Protein AF-A0A1J9R9N2-F1 (afdb_monomer)

InterPro domains:
  IPR049326 Rhodopsin domain, fungi [PF20684] (33-166)
  IPR052337 Satratoxin biosynthesis SC1 cluster protein 4-like [PTHR33048] (22-164)

Foldseek 3Di:
DDDPVPVCPPPLVVLLVVLVVVLVVLVVVLVVVVVVCVVVVPPDDPLNVLSVLLSVLSNVLSVLCNVLSVLVVVVVCVVVVNDDDDPCNLVNLLSSLVSVLSSVVSVLSNVLSVVVSVLVVVCVVPVPDPVSVVVSVVVVVVSVVVSVVVVVVSCPVPPHPVCSNDDPPVPDDPPPPPPPDDDD

Secondary structure (DSSP, 8-state):
---TTGGGTT-HHHHHHHHHHHHHHHHHHHHHHHHHHHHTTPPPPHHHHHHHHHHHHHHHHHHHHHHHHHHHHHHHHHHTT-S---TTHHHHHHHHHHHHHHHHHHHHHHHHHHHHHHHHHHHHHTTT-HHHHHHHHHHHHHHHHHHHHHHHHHHHSSS-HHHHT-TTSTT--S----------

Sequence (184 aa):
MSDSASQNYFTANVLTNTGYALIVVTSATVITRFSIRIWKRKPLQIEDLLVGVAWASFLALTISYIVVTPPMYHLYAVSAGRAEQYPDMMDDALFIIKVFFYSTMLLWVTLWAVKFSLLALYRRLMNGLRTYVVLWWILVVFCAATFIGAVISNLTSCSSMHAWFSPGLTYRPSIRLPVKHTRF

Nearest PDB structures (foldseek):
  8xqo-assembly1_R  TM=3.799E-01  e=1.251E+00  Clostridium perfringens
  8rql-assembly1_R  TM=4.540E-01  e=1.976E+00  Homo sapiens
  4nqi-assembly1_B  TM=2.555E-01  e=5.186E+00  Dictyostelium discoideum
  4nqi-assembly1_A  TM=2.285E-01  e=4.685E+00  Dictyostelium discoideum

Radius of gyration: 24.04 Å; Cα contacts (8 Å, |Δi|>4): 80; chains: 1; bounding box: 60×53×79 Å

Organism: NCBI:txid236234

Mean predicted aligned error: 12.95 Å

Solvent-accessible surface area (backbone atoms only — not comparable to full-atom values): 10808 Å² total; per-residue (Å²): 140,89,64,84,73,70,78,55,81,83,39,67,69,58,58,48,51,51,46,52,50,52,52,51,55,52,50,51,54,50,50,52,52,51,51,55,39,59,74,68,69,56,80,90,46,71,53,57,52,31,49,52,51,24,48,53,32,47,51,52,31,46,52,53,50,58,68,46,45,63,64,50,55,52,53,52,41,34,77,70,70,73,48,80,94,57,89,62,53,64,58,53,50,48,52,48,53,52,49,52,53,52,36,49,52,26,52,52,52,24,55,51,28,51,51,51,28,52,52,47,52,48,53,63,76,56,70,82,53,75,66,58,59,55,52,49,52,52,50,52,50,53,51,52,52,52,52,53,52,49,55,49,46,72,60,53,79,48,96,43,74,65,64,74,73,46,93,68,70,87,81,59,68,93,74,80,73,80,81,79,75,88,78,135

pLDDT: mean 71.69, std 15.2, range [37.81, 93.31]

Structure (mmCIF, N/CA/C/O backbone):
data_AF-A0A1J9R9N2-F1
#
_entry.id   AF-A0A1J9R9N2-F1
#
loop_
_atom_site.group_PDB
_atom_site.id
_atom_site.type_symbol
_atom_site.label_atom_id
_atom_site.label_alt_id
_atom_site.label_comp_id
_atom_site.label_asym_id
_atom_site.label_entity_id
_atom_site.label_seq_id
_atom_site.pdbx_PDB_ins_code
_atom_site.Cartn_x
_atom_site.Cartn_y
_atom_site.Cartn_z
_atom_site.occupancy
_atom_site.B_iso_or_equiv
_atom_site.auth_seq_id
_atom_site.auth_comp_id
_atom_site.auth_asym_id
_atom_site.auth_atom_id
_atom_site.pdbx_PDB_model_num
ATOM 1 N N . MET A 1 1 ? 24.842 -35.105 -10.440 1.00 41.56 1 MET A N 1
ATOM 2 C CA . MET A 1 1 ? 25.154 -33.658 -10.415 1.00 41.56 1 MET A CA 1
ATOM 3 C C . MET A 1 1 ? 23.849 -32.924 -10.650 1.00 41.56 1 MET A C 1
ATOM 5 O O . MET A 1 1 ? 23.298 -33.029 -11.735 1.00 41.56 1 MET A O 1
ATOM 9 N N . SER A 1 2 ? 23.290 -32.322 -9.605 1.00 46.16 2 SER A N 1
ATOM 10 C CA . SER A 1 2 ? 21.884 -31.906 -9.548 1.00 46.16 2 SER A CA 1
ATOM 11 C C . SER A 1 2 ? 21.780 -30.445 -9.123 1.00 46.16 2 SER A C 1
ATOM 13 O O . SER A 1 2 ? 21.598 -30.176 -7.943 1.00 46.16 2 SER A O 1
ATOM 15 N N . ASP A 1 3 ? 21.908 -29.517 -10.076 1.00 42.59 3 ASP A N 1
ATOM 16 C CA . ASP A 1 3 ? 21.767 -28.080 -9.785 1.00 42.59 3 ASP A CA 1
ATOM 17 C C . ASP A 1 3 ? 21.164 -27.234 -10.927 1.00 42.59 3 ASP A C 1
ATOM 19 O O . ASP A 1 3 ? 21.206 -26.010 -10.917 1.00 42.59 3 ASP A O 1
ATOM 23 N N . SER A 1 4 ? 20.495 -27.861 -11.901 1.00 52.03 4 SER A N 1
ATOM 24 C CA . SER A 1 4 ? 19.647 -27.126 -12.862 1.00 52.03 4 SER A CA 1
ATOM 25 C C . SER A 1 4 ? 18.373 -26.548 -12.217 1.00 52.03 4 SER A C 1
ATOM 27 O O . SER A 1 4 ? 17.676 -25.743 -12.831 1.00 52.03 4 SER A O 1
ATOM 29 N N . ALA A 1 5 ? 18.064 -26.949 -10.978 1.00 47.00 5 ALA A N 1
ATOM 30 C CA . ALA A 1 5 ? 16.906 -26.481 -10.219 1.00 47.00 5 ALA A CA 1
ATOM 31 C C . ALA A 1 5 ? 17.098 -25.072 -9.623 1.00 47.00 5 ALA A C 1
ATOM 33 O O . ALA A 1 5 ? 16.126 -24.330 -9.493 1.00 47.00 5 ALA A O 1
ATOM 34 N N . SER A 1 6 ? 18.332 -24.671 -9.292 1.00 50.59 6 SER A N 1
ATOM 35 C CA . SER A 1 6 ? 18.613 -23.420 -8.567 1.00 50.59 6 SER A CA 1
ATOM 36 C C . SER A 1 6 ? 18.570 -22.154 -9.437 1.00 50.59 6 SER A C 1
ATOM 38 O O . SER A 1 6 ? 18.366 -21.060 -8.917 1.00 50.59 6 SER A O 1
ATOM 40 N N . GLN A 1 7 ? 18.664 -22.274 -10.766 1.00 51.12 7 GLN A N 1
ATOM 41 C CA . GLN A 1 7 ? 18.654 -21.121 -11.685 1.00 51.12 7 GLN A CA 1
ATOM 42 C C . GLN A 1 7 ? 17.252 -20.584 -12.045 1.00 51.12 7 GLN A C 1
ATOM 44 O O . GLN A 1 7 ? 17.149 -19.530 -12.663 1.00 51.12 7 GLN A O 1
ATOM 49 N N . ASN A 1 8 ? 16.162 -21.259 -11.651 1.00 52.69 8 ASN A N 1
ATOM 50 C CA . ASN A 1 8 ? 14.782 -20.840 -11.969 1.00 52.69 8 ASN A CA 1
ATOM 51 C C . ASN A 1 8 ? 14.064 -20.063 -10.843 1.00 52.69 8 ASN A C 1
ATOM 53 O O . ASN A 1 8 ? 12.888 -19.725 -10.974 1.00 52.69 8 ASN A O 1
ATOM 57 N N . TYR A 1 9 ? 14.753 -19.749 -9.740 1.00 52.41 9 TYR A N 1
ATOM 58 C CA . TYR A 1 9 ? 14.143 -19.117 -8.557 1.00 52.41 9 TYR A CA 1
ATOM 59 C C . TYR A 1 9 ? 13.606 -17.692 -8.797 1.00 52.41 9 TYR A C 1
ATOM 61 O O . TYR A 1 9 ? 12.742 -17.237 -8.053 1.00 52.41 9 TYR A O 1
ATOM 69 N N . PHE A 1 10 ? 14.065 -17.014 -9.855 1.00 54.72 10 PHE A N 1
ATOM 70 C CA . PHE A 1 10 ? 13.579 -15.695 -10.282 1.00 54.72 10 PHE A CA 1
ATOM 71 C C . PHE A 1 10 ? 12.984 -15.715 -11.700 1.00 54.72 10 PHE A C 1
ATOM 73 O O . PHE A 1 10 ? 13.078 -14.729 -12.427 1.00 54.72 10 PHE A O 1
ATOM 80 N N . THR A 1 11 ? 12.365 -16.822 -12.117 1.00 69.12 11 THR A N 1
ATOM 81 C CA . THR A 1 11 ? 11.612 -16.889 -13.383 1.00 69.12 11 THR A CA 1
ATOM 82 C C . THR A 1 11 ? 10.278 -16.142 -13.253 1.00 69.12 11 THR A C 1
ATOM 84 O O . THR A 1 11 ? 9.574 -16.310 -12.257 1.00 69.12 11 THR A O 1
ATOM 87 N N . ALA A 1 12 ? 9.886 -15.358 -14.268 1.00 67.44 12 ALA A N 1
ATOM 88 C CA . ALA A 1 12 ? 8.695 -14.490 -14.236 1.00 67.44 12 ALA A CA 1
ATOM 89 C C . ALA A 1 12 ? 7.396 -15.210 -13.809 1.00 67.44 12 ALA A C 1
ATOM 91 O O . ALA A 1 12 ? 6.584 -14.636 -13.085 1.00 67.44 12 ALA A O 1
ATOM 92 N N . ASN A 1 13 ? 7.253 -16.493 -14.164 1.00 75.25 13 ASN A N 1
ATOM 93 C CA . ASN A 1 13 ? 6.143 -17.362 -13.757 1.00 75.25 13 ASN A CA 1
ATOM 94 C C . ASN A 1 13 ? 5.971 -17.466 -12.226 1.00 75.25 13 ASN A C 1
ATOM 96 O O . ASN A 1 13 ? 4.851 -17.594 -11.737 1.00 75.25 13 ASN A O 1
ATOM 100 N N . VAL A 1 14 ? 7.060 -17.404 -11.450 1.00 81.12 14 VAL A N 1
ATOM 101 C CA . VAL A 1 14 ? 7.017 -17.433 -9.976 1.00 81.12 14 VAL A CA 1
ATOM 102 C C . VAL A 1 14 ? 6.433 -16.127 -9.434 1.00 81.12 14 VAL A C 1
ATOM 104 O O . VAL A 1 14 ? 5.610 -16.148 -8.515 1.00 81.12 14 VAL A O 1
ATOM 107 N N . LEU A 1 15 ? 6.806 -14.994 -10.034 1.00 77.44 15 LEU A N 1
ATOM 108 C CA . LEU A 1 15 ? 6.316 -13.671 -9.649 1.00 77.44 15 LEU A CA 1
ATOM 109 C C . LEU A 1 15 ? 4.830 -13.501 -10.000 1.00 77.44 15 LEU A C 1
ATOM 111 O O . LEU A 1 15 ? 4.047 -13.084 -9.144 1.00 77.44 15 LEU A O 1
ATOM 115 N N . THR A 1 16 ? 4.410 -13.901 -11.205 1.00 81.00 16 THR A N 1
ATOM 116 C CA . THR A 1 16 ? 2.994 -13.856 -11.603 1.00 81.00 16 THR A CA 1
ATOM 117 C C . THR A 1 16 ? 2.138 -14.807 -10.769 1.00 81.00 16 THR A C 1
ATOM 119 O O . THR A 1 16 ? 1.099 -14.387 -10.262 1.00 81.00 16 THR A O 1
ATOM 122 N N . ASN A 1 17 ? 2.582 -16.050 -10.535 1.00 85.88 17 ASN A N 1
ATOM 123 C CA . ASN A 1 17 ? 1.843 -17.004 -9.697 1.00 85.88 17 ASN A CA 1
ATOM 124 C C . ASN A 1 17 ? 1.698 -16.500 -8.253 1.00 85.88 17 ASN A C 1
ATOM 126 O O . ASN A 1 17 ? 0.615 -16.608 -7.678 1.00 85.88 17 ASN A O 1
ATOM 130 N N . THR A 1 18 ? 2.750 -15.897 -7.688 1.00 87.25 18 THR A N 1
ATOM 131 C CA . THR A 1 18 ? 2.689 -15.242 -6.369 1.00 87.25 18 THR A CA 1
ATOM 132 C C . THR A 1 18 ? 1.683 -14.086 -6.364 1.00 87.25 18 THR A C 1
ATOM 134 O O . THR A 1 18 ? 0.862 -13.995 -5.451 1.00 87.25 18 THR A O 1
ATOM 137 N N . GLY A 1 19 ? 1.681 -13.242 -7.402 1.00 86.19 19 GLY A N 1
ATOM 138 C CA . GLY A 1 19 ? 0.709 -12.157 -7.566 1.00 86.19 19 GLY A CA 1
ATOM 139 C C . GLY A 1 19 ? -0.740 -12.655 -7.598 1.00 86.19 19 GLY A C 1
ATOM 140 O O . GLY A 1 19 ? -1.578 -12.168 -6.837 1.00 86.19 19 GLY A O 1
ATOM 141 N N . TYR A 1 20 ? -1.032 -13.680 -8.405 1.00 87.69 20 TYR A N 1
ATOM 142 C CA . TYR A 1 20 ? -2.363 -14.294 -8.455 1.00 87.69 20 TYR A CA 1
ATOM 143 C C . TYR A 1 20 ? -2.765 -14.934 -7.117 1.00 87.69 20 TYR A C 1
ATOM 145 O O . TYR A 1 20 ? -3.892 -14.731 -6.664 1.00 87.69 20 TYR A O 1
ATOM 153 N N . ALA A 1 21 ? -1.854 -15.641 -6.440 1.00 92.06 21 ALA A N 1
ATOM 154 C CA . ALA A 1 21 ? -2.124 -16.228 -5.127 1.00 92.06 21 ALA A CA 1
ATOM 155 C C . ALA A 1 21 ? -2.477 -15.157 -4.075 1.00 92.06 21 ALA A C 1
ATOM 157 O O . ALA A 1 21 ? -3.443 -15.317 -3.326 1.00 92.06 21 ALA A O 1
ATOM 158 N N . LEU A 1 22 ? -1.754 -14.032 -4.058 1.00 88.94 22 LEU A N 1
ATOM 159 C CA . LEU A 1 22 ? -2.036 -12.904 -3.165 1.00 88.94 22 LEU A CA 1
ATOM 160 C C . LEU A 1 22 ? -3.382 -12.229 -3.479 1.00 88.94 22 LEU A C 1
ATOM 162 O O . LEU A 1 22 ? -4.123 -11.891 -2.552 1.00 88.94 22 LEU A O 1
ATOM 166 N N . ILE A 1 23 ? -3.745 -12.083 -4.758 1.00 91.62 23 ILE A N 1
ATOM 167 C CA . ILE A 1 23 ? -5.069 -11.586 -5.177 1.00 91.62 23 ILE A CA 1
ATOM 168 C C . ILE A 1 23 ? -6.183 -12.522 -4.679 1.00 91.62 23 ILE A C 1
ATOM 170 O O . ILE A 1 23 ? -7.167 -12.054 -4.099 1.00 91.62 23 ILE A O 1
ATOM 174 N N . VAL A 1 24 ? -6.028 -13.841 -4.837 1.00 93.31 24 VAL A N 1
ATOM 175 C CA . VAL A 1 24 ? -7.020 -14.836 -4.387 1.00 93.31 24 VAL A CA 1
ATOM 176 C C . VAL A 1 24 ? -7.166 -14.833 -2.860 1.00 93.31 24 VAL A C 1
ATOM 178 O O . VAL A 1 24 ? -8.285 -14.755 -2.357 1.00 93.31 24 VAL A O 1
ATOM 181 N N . VAL A 1 25 ? -6.067 -14.838 -2.100 1.00 91.81 25 VAL A N 1
ATOM 182 C CA . VAL A 1 25 ? -6.119 -14.835 -0.623 1.00 91.81 25 VAL A CA 1
ATOM 183 C C . VAL A 1 25 ? -6.711 -13.530 -0.071 1.00 91.81 25 VAL A C 1
ATOM 185 O O . VAL A 1 25 ? -7.551 -13.552 0.837 1.00 91.81 25 VAL A O 1
ATOM 188 N N . THR A 1 26 ? -6.323 -12.374 -0.618 1.00 89.12 26 THR A N 1
ATOM 189 C CA . THR A 1 26 ? -6.850 -11.081 -0.145 1.00 89.12 26 THR A CA 1
ATOM 190 C C . THR A 1 26 ? -8.315 -10.875 -0.530 1.00 89.12 26 THR A C 1
ATOM 192 O O . THR A 1 26 ? -9.105 -10.461 0.316 1.00 89.12 26 THR A O 1
ATOM 195 N N . SER A 1 27 ? -8.726 -11.238 -1.750 1.00 90.88 27 SER A N 1
ATOM 196 C CA . SER A 1 27 ? -10.145 -11.201 -2.136 1.00 90.88 27 SER A CA 1
ATOM 197 C C . SER A 1 27 ? -10.994 -12.168 -1.305 1.00 90.88 27 SER A C 1
ATOM 199 O O . SER A 1 27 ? -12.017 -11.748 -0.767 1.00 90.88 27 SER A O 1
ATOM 201 N N . ALA A 1 28 ? -10.552 -13.411 -1.084 1.00 93.19 28 ALA A N 1
ATOM 202 C CA . ALA A 1 28 ? -11.277 -14.381 -0.258 1.00 93.19 28 ALA A CA 1
ATOM 203 C C . ALA A 1 28 ? -11.478 -13.901 1.192 1.00 93.19 28 ALA A C 1
ATOM 205 O O . ALA A 1 28 ? -12.579 -14.017 1.738 1.00 93.19 28 ALA A O 1
ATOM 206 N N . THR A 1 29 ? -10.452 -13.315 1.822 1.00 87.88 29 THR A N 1
ATOM 207 C CA . THR A 1 29 ? -10.566 -12.786 3.197 1.00 87.88 29 THR A CA 1
ATOM 208 C C . THR A 1 29 ? -11.481 -11.561 3.289 1.00 87.88 29 THR A C 1
ATOM 210 O O . THR A 1 29 ? -12.246 -11.442 4.253 1.00 87.88 29 THR A O 1
ATOM 213 N N . VAL A 1 30 ? -11.471 -10.680 2.283 1.00 87.50 30 VAL A N 1
ATOM 214 C CA . VAL A 1 30 ? -12.366 -9.513 2.208 1.00 87.50 30 VAL A CA 1
ATOM 215 C C . VAL A 1 30 ? -13.811 -9.939 1.947 1.00 87.50 30 VAL A C 1
ATOM 217 O O . VAL A 1 30 ? -14.695 -9.540 2.707 1.00 87.50 30 VAL A O 1
ATOM 220 N N . ILE A 1 31 ? -14.053 -10.815 0.965 1.00 89.12 31 ILE A N 1
ATOM 221 C CA . ILE A 1 31 ? -15.378 -11.389 0.679 1.00 89.12 31 ILE A CA 1
ATOM 222 C C . ILE A 1 31 ? -15.933 -12.065 1.935 1.00 89.12 31 ILE A C 1
ATOM 224 O O . ILE A 1 31 ? -17.037 -11.735 2.355 1.00 89.12 31 ILE A O 1
ATOM 228 N N . THR A 1 32 ? -15.145 -12.906 2.615 1.00 88.62 32 THR A N 1
ATOM 229 C CA . THR A 1 32 ? -15.557 -13.565 3.868 1.00 88.62 32 THR A CA 1
ATOM 230 C C . THR A 1 32 ? -16.013 -12.553 4.926 1.00 88.62 32 THR A C 1
ATOM 232 O O . THR A 1 32 ? -17.063 -12.736 5.549 1.00 88.62 32 THR A O 1
ATOM 235 N N . ARG A 1 33 ? -15.275 -11.448 5.116 1.00 81.44 33 ARG A N 1
ATOM 236 C CA . ARG A 1 33 ? -15.663 -10.387 6.062 1.00 81.44 33 ARG A CA 1
ATOM 237 C C . ARG A 1 33 ? -16.954 -9.681 5.643 1.00 81.44 33 ARG A C 1
ATOM 239 O O . ARG A 1 33 ? -17.840 -9.535 6.486 1.00 81.44 33 ARG A O 1
ATOM 246 N N . PHE A 1 34 ? -17.097 -9.294 4.375 1.00 83.25 34 PHE A N 1
ATOM 247 C CA . PHE A 1 34 ? -18.320 -8.658 3.868 1.00 83.25 34 PHE A CA 1
ATOM 248 C C . PHE A 1 34 ? -19.536 -9.594 3.943 1.00 83.25 34 PHE A C 1
ATOM 250 O O . PHE A 1 34 ? -20.591 -9.171 4.416 1.00 83.25 34 PHE A O 1
ATOM 257 N N . SER A 1 35 ? -19.396 -10.875 3.592 1.00 83.56 35 SER A N 1
ATOM 258 C CA . SER A 1 35 ? -20.457 -11.878 3.734 1.00 83.56 35 SER A CA 1
ATOM 259 C C . SER A 1 35 ? -20.923 -11.997 5.187 1.00 83.56 35 SER A C 1
ATOM 261 O O . SER A 1 35 ? -22.113 -11.840 5.453 1.00 83.56 35 SER A O 1
ATOM 263 N N . ILE A 1 36 ? -20.007 -12.171 6.150 1.00 83.88 36 ILE A N 1
ATOM 264 C CA . ILE A 1 36 ? -20.346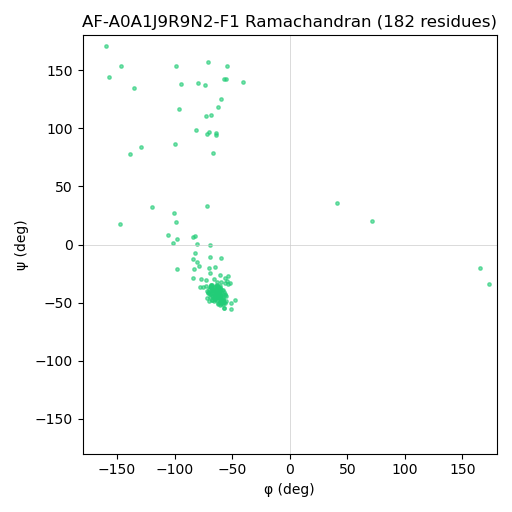 -12.238 7.587 1.00 83.88 36 ILE A CA 1
ATOM 265 C C . ILE A 1 36 ? -21.023 -10.939 8.065 1.00 83.88 36 ILE A C 1
ATOM 267 O O . ILE A 1 36 ? -21.958 -10.986 8.873 1.00 83.88 36 ILE A O 1
ATOM 271 N N . ARG A 1 37 ? -20.580 -9.779 7.559 1.00 73.62 37 ARG A N 1
ATOM 272 C CA . ARG A 1 37 ? -21.145 -8.457 7.872 1.00 73.62 37 ARG A CA 1
ATOM 273 C C . ARG A 1 37 ? -22.605 -8.336 7.429 1.00 73.62 37 ARG A C 1
ATOM 275 O O . ARG A 1 37 ? -23.460 -7.961 8.237 1.00 73.62 37 ARG A O 1
ATOM 282 N N . ILE A 1 38 ? -22.867 -8.686 6.169 1.00 78.81 38 ILE A N 1
ATOM 283 C CA . ILE A 1 38 ? -24.184 -8.643 5.522 1.00 78.81 38 ILE A CA 1
ATOM 284 C C . ILE A 1 38 ? -25.134 -9.644 6.189 1.00 78.81 38 ILE A C 1
ATOM 286 O O . ILE A 1 38 ? -26.249 -9.276 6.558 1.00 78.81 38 ILE A O 1
ATOM 2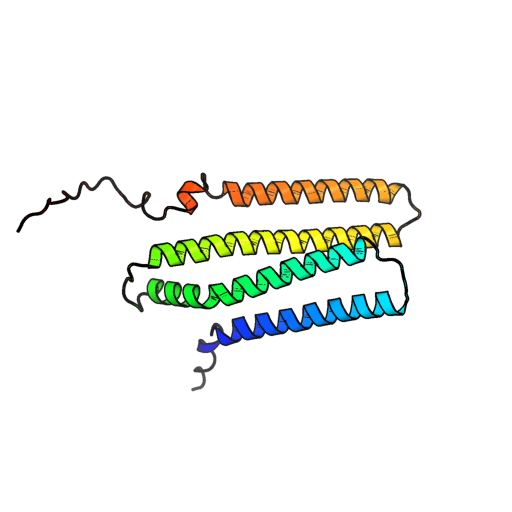90 N N . TRP A 1 39 ? -24.677 -10.877 6.433 1.00 81.88 39 TRP A N 1
ATOM 291 C CA . TRP A 1 39 ? -25.493 -11.936 7.042 1.00 81.88 39 TRP A CA 1
ATOM 292 C C . TRP A 1 39 ? -25.948 -11.579 8.464 1.00 81.88 39 TRP A C 1
ATOM 294 O O . TRP A 1 39 ? -27.089 -11.838 8.835 1.00 81.88 39 TRP A O 1
ATOM 304 N N . LYS 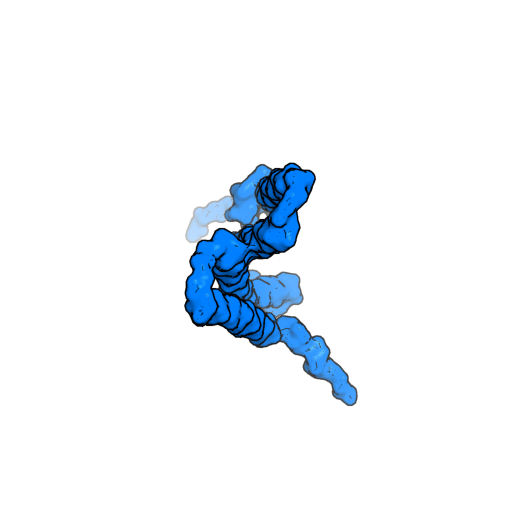A 1 40 ? -25.101 -10.892 9.247 1.00 80.06 40 LYS A N 1
ATOM 305 C CA . LYS A 1 40 ? -25.467 -10.379 10.582 1.00 80.06 40 LYS A CA 1
ATOM 306 C C . LYS A 1 40 ? -26.196 -9.023 10.562 1.00 80.06 40 LYS A C 1
ATOM 308 O O . LYS A 1 40 ? -26.391 -8.455 11.637 1.00 80.06 40 LYS A O 1
ATOM 313 N N . ARG A 1 41 ? -26.556 -8.492 9.379 1.00 70.06 41 ARG A N 1
ATOM 314 C CA . ARG A 1 41 ? -27.235 -7.194 9.137 1.00 70.06 41 ARG A CA 1
ATOM 315 C C . ARG A 1 41 ? -26.731 -6.035 10.017 1.00 70.06 41 ARG A C 1
ATOM 317 O O . ARG A 1 41 ? -27.504 -5.182 10.447 1.00 70.06 41 ARG A O 1
ATOM 324 N N . LYS A 1 42 ? -25.427 -5.994 10.314 1.00 70.12 42 LYS A N 1
ATOM 325 C CA . LYS A 1 42 ? -24.842 -4.910 11.120 1.00 70.12 42 LYS A CA 1
ATOM 326 C C . LYS A 1 42 ? -24.624 -3.678 10.236 1.00 70.12 42 LYS A C 1
ATOM 328 O O . LYS A 1 42 ? -24.138 -3.857 9.120 1.00 70.12 42 LYS A O 1
ATOM 333 N N . PRO A 1 43 ? -24.907 -2.450 10.721 1.00 68.38 43 PRO A N 1
ATOM 334 C CA . PRO A 1 43 ? -24.694 -1.232 9.938 1.00 68.38 43 PRO A CA 1
ATOM 335 C C . PRO A 1 43 ? -23.244 -1.159 9.454 1.00 68.38 43 PRO A C 1
ATOM 337 O O . PRO A 1 43 ? -22.337 -1.563 10.186 1.00 68.38 43 PRO A O 1
ATOM 340 N N . LEU A 1 44 ? -23.031 -0.675 8.230 1.00 62.53 44 LEU A N 1
ATOM 341 C CA . LEU A 1 44 ? -21.694 -0.494 7.663 1.00 62.53 44 LEU A CA 1
ATOM 342 C C . LEU A 1 44 ? -20.903 0.475 8.545 1.00 62.53 44 LEU A C 1
ATOM 344 O O . LEU A 1 44 ? -21.365 1.583 8.820 1.00 62.53 44 LEU A O 1
ATOM 348 N N . GLN A 1 45 ? -19.730 0.058 9.013 1.00 73.31 45 GLN A N 1
ATOM 349 C CA . GLN A 1 45 ? -18.841 0.935 9.761 1.00 73.31 45 GLN A CA 1
ATOM 350 C C . GLN A 1 45 ? -17.745 1.485 8.855 1.00 73.31 45 GLN A C 1
ATOM 352 O O . GLN A 1 45 ? -17.304 0.845 7.904 1.00 73.31 45 GLN A O 1
ATOM 357 N N . ILE A 1 46 ? -17.235 2.655 9.236 1.00 73.62 46 ILE A N 1
ATOM 358 C 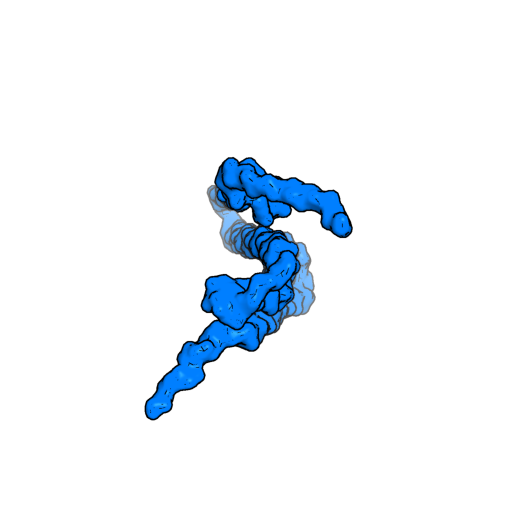CA . ILE A 1 46 ? -16.037 3.268 8.650 1.00 73.62 46 ILE A CA 1
ATOM 359 C C . ILE A 1 46 ? -14.853 2.272 8.688 1.00 73.62 46 ILE A C 1
ATOM 361 O O . ILE A 1 46 ? -14.086 2.189 7.735 1.00 73.62 46 ILE A O 1
ATOM 365 N N . GLU A 1 47 ? -14.785 1.435 9.734 1.00 73.94 47 GLU A N 1
ATOM 366 C CA . GLU A 1 47 ? -13.903 0.257 9.857 1.00 73.94 47 GLU A CA 1
ATOM 367 C C . GLU A 1 47 ? -13.905 -0.649 8.610 1.00 73.94 47 GLU A C 1
ATOM 369 O O . GLU A 1 47 ? -12.834 -1.022 8.132 1.00 73.94 47 GLU A O 1
ATOM 374 N N . ASP A 1 48 ? -15.089 -0.994 8.085 1.00 76.94 48 ASP A N 1
ATOM 375 C CA . ASP A 1 48 ? -15.251 -1.910 6.948 1.00 76.94 48 ASP A CA 1
ATOM 376 C C . ASP A 1 48 ? -14.880 -1.214 5.621 1.00 76.94 48 ASP A C 1
ATOM 378 O O . ASP A 1 48 ? -14.259 -1.820 4.746 1.00 76.94 48 ASP A O 1
ATOM 382 N N . LEU A 1 49 ? -15.205 0.080 5.488 1.00 80.31 49 LEU A N 1
ATOM 383 C CA . LEU A 1 49 ? -14.889 0.883 4.300 1.00 80.31 49 LEU A CA 1
ATOM 384 C C . LEU A 1 49 ? -13.375 1.087 4.139 1.00 80.31 49 LEU A C 1
ATOM 386 O O . LEU A 1 49 ? -12.862 0.930 3.032 1.00 80.31 49 LEU A O 1
ATOM 390 N N . LEU A 1 50 ? -12.639 1.354 5.226 1.00 82.62 50 LEU A N 1
ATOM 391 C CA . LEU A 1 50 ? -11.173 1.445 5.166 1.00 82.62 50 LEU A CA 1
ATOM 392 C C . LEU A 1 50 ? -10.510 0.123 4.751 1.00 82.62 50 LEU A C 1
ATOM 394 O O . LEU A 1 50 ? -9.511 0.153 4.034 1.00 82.62 50 LEU A O 1
ATOM 398 N N . VAL A 1 51 ? -11.063 -1.030 5.148 1.00 83.31 51 VAL A N 1
ATOM 399 C CA . VAL A 1 51 ? -10.580 -2.341 4.673 1.00 83.31 51 VAL A CA 1
ATOM 400 C C . VAL A 1 51 ? -10.853 -2.513 3.176 1.00 83.31 51 VAL A C 1
ATOM 402 O O . VAL A 1 51 ? -9.982 -2.999 2.457 1.00 83.31 51 VAL A O 1
ATOM 405 N N . GLY A 1 52 ? -12.015 -2.066 2.687 1.00 85.25 52 GLY A N 1
ATOM 406 C CA . GLY A 1 52 ? -12.325 -2.045 1.253 1.00 85.25 52 GLY A CA 1
ATOM 407 C C . GLY A 1 52 ? -11.355 -1.178 0.440 1.00 85.25 52 GLY A C 1
ATOM 408 O O . GLY A 1 52 ? -10.862 -1.621 -0.596 1.00 85.25 52 GLY A O 1
ATOM 409 N N . VAL A 1 53 ? -11.013 0.017 0.937 1.00 86.56 53 VAL A N 1
ATOM 410 C CA . VAL A 1 53 ? -10.021 0.907 0.303 1.00 86.56 53 VAL A CA 1
ATOM 411 C C . VAL A 1 53 ? -8.623 0.281 0.306 1.00 86.56 53 VAL A C 1
ATOM 413 O O . VAL A 1 53 ? -7.977 0.269 -0.738 1.00 86.56 53 VAL A O 1
ATOM 416 N N . ALA A 1 54 ? -8.183 -0.299 1.431 1.00 86.88 54 ALA A N 1
ATOM 417 C CA . ALA A 1 54 ? -6.893 -0.994 1.523 1.00 86.88 54 ALA A CA 1
ATOM 418 C C . ALA A 1 54 ? -6.782 -2.164 0.528 1.00 86.88 54 ALA A C 1
ATOM 420 O O . ALA A 1 54 ? -5.731 -2.388 -0.069 1.00 86.88 54 ALA A O 1
ATOM 421 N N . TRP A 1 55 ? -7.873 -2.909 0.335 1.00 88.44 55 TRP A N 1
ATOM 422 C CA . TRP A 1 55 ? -7.931 -4.000 -0.636 1.00 88.44 55 TRP A CA 1
ATOM 423 C C . TRP A 1 55 ? -7.901 -3.495 -2.083 1.00 88.44 55 TRP A C 1
ATOM 425 O O . TRP A 1 55 ? -7.157 -4.037 -2.897 1.00 88.44 55 TRP A O 1
ATOM 435 N N . ALA A 1 56 ? -8.638 -2.427 -2.398 1.00 89.50 56 ALA A N 1
ATOM 436 C CA . ALA A 1 56 ? -8.628 -1.826 -3.730 1.00 89.50 56 ALA A CA 1
ATOM 437 C C . ALA A 1 56 ? -7.236 -1.284 -4.114 1.00 89.50 56 ALA A C 1
ATOM 439 O O . ALA A 1 56 ? -6.774 -1.524 -5.233 1.00 89.50 56 ALA A O 1
ATOM 440 N N . SER A 1 57 ? -6.526 -0.625 -3.187 1.00 86.81 57 SER A N 1
ATOM 441 C CA . SER A 1 57 ? -5.145 -0.176 -3.422 1.00 86.81 57 SER A CA 1
ATOM 442 C C . SER A 1 57 ? -4.155 -1.342 -3.530 1.00 86.81 57 SER A C 1
ATOM 444 O O . SER A 1 57 ? -3.243 -1.283 -4.354 1.00 86.81 57 SER A O 1
ATOM 446 N N . PHE A 1 58 ? -4.353 -2.429 -2.776 1.00 88.06 58 PHE A N 1
ATOM 447 C CA . PHE A 1 58 ? -3.536 -3.642 -2.892 1.00 88.06 58 PHE A CA 1
ATOM 448 C C . PHE A 1 58 ? -3.741 -4.385 -4.227 1.00 88.06 58 PHE A C 1
ATOM 450 O O . PHE A 1 58 ? -2.772 -4.860 -4.829 1.00 88.06 58 PHE A O 1
ATOM 457 N N . LEU A 1 59 ? -4.980 -4.460 -4.729 1.00 89.94 59 LEU A N 1
ATOM 458 C CA . LEU A 1 59 ? -5.264 -5.029 -6.051 1.00 89.94 59 LEU A CA 1
ATOM 459 C C . LEU A 1 59 ? -4.585 -4.225 -7.159 1.00 89.94 59 LEU A C 1
ATOM 461 O O . LEU A 1 59 ? -3.866 -4.803 -7.971 1.00 89.94 59 LEU A O 1
ATOM 465 N N . ALA A 1 60 ? -4.775 -2.903 -7.175 1.00 90.56 60 ALA A N 1
ATOM 466 C CA . ALA A 1 60 ? -4.182 -2.039 -8.192 1.00 90.56 60 ALA A CA 1
ATOM 467 C C . ALA A 1 60 ? -2.640 -2.106 -8.174 1.00 90.56 60 ALA A C 1
ATOM 469 O O . ALA A 1 60 ? -2.031 -2.225 -9.234 1.00 90.56 60 ALA A O 1
ATOM 470 N N . LEU A 1 61 ? -2.021 -2.161 -6.986 1.00 88.62 61 LEU A N 1
ATOM 471 C CA . LEU A 1 61 ? -0.583 -2.406 -6.816 1.00 88.62 61 LEU A CA 1
ATOM 472 C C . LEU A 1 61 ? -0.146 -3.718 -7.484 1.00 88.62 61 LEU A C 1
ATOM 474 O O . LEU A 1 61 ? 0.805 -3.734 -8.264 1.00 88.62 61 LEU A O 1
ATOM 478 N N . THR A 1 62 ? -0.849 -4.814 -7.193 1.00 87.31 62 THR A N 1
ATOM 479 C CA . THR A 1 62 ? -0.484 -6.144 -7.703 1.00 87.31 62 THR A CA 1
ATOM 480 C C . THR A 1 62 ? -0.655 -6.227 -9.224 1.00 87.31 62 THR A C 1
ATOM 482 O O . THR A 1 62 ? 0.204 -6.779 -9.910 1.00 87.31 62 THR A O 1
ATOM 485 N N . ILE A 1 63 ? -1.712 -5.617 -9.771 1.00 87.44 63 ILE A N 1
ATOM 486 C CA . ILE A 1 63 ? -1.957 -5.533 -11.220 1.00 87.44 63 ILE A CA 1
ATOM 487 C C . ILE A 1 63 ? -0.850 -4.722 -11.912 1.00 87.44 63 ILE A C 1
ATOM 489 O O . ILE A 1 63 ? -0.277 -5.193 -12.895 1.00 87.44 63 ILE A O 1
ATOM 493 N N . SER A 1 64 ? -0.489 -3.547 -11.382 1.00 85.81 64 SER A N 1
ATOM 494 C CA . SER A 1 64 ? 0.615 -2.737 -11.917 1.00 85.81 64 SER A CA 1
ATOM 495 C C . SER A 1 64 ? 1.949 -3.489 -11.928 1.00 85.81 64 SER A C 1
ATOM 497 O O . SER A 1 64 ? 2.693 -3.394 -12.904 1.00 85.81 64 SER A O 1
ATOM 499 N N . TYR A 1 65 ? 2.236 -4.277 -10.887 1.00 80.88 65 TYR A N 1
ATOM 500 C CA . TYR A 1 65 ? 3.473 -5.058 -10.803 1.00 80.88 65 TYR A CA 1
ATOM 501 C C . TYR A 1 65 ? 3.525 -6.198 -11.836 1.00 80.88 65 TYR A C 1
ATOM 503 O O . TYR A 1 65 ? 4.560 -6.414 -12.469 1.00 80.88 65 TYR A O 1
ATOM 511 N N . ILE A 1 66 ? 2.398 -6.884 -12.073 1.00 83.56 66 ILE A N 1
ATOM 512 C CA . ILE A 1 66 ? 2.281 -7.915 -13.120 1.00 83.56 66 ILE A CA 1
ATOM 513 C C . ILE A 1 66 ? 2.538 -7.311 -14.513 1.00 83.56 66 ILE A C 1
ATOM 515 O O . ILE A 1 66 ? 3.271 -7.903 -15.302 1.00 83.56 66 ILE A O 1
ATOM 519 N N . VAL A 1 67 ? 2.010 -6.116 -14.802 1.00 82.75 67 VAL A N 1
ATOM 520 C CA . VAL A 1 67 ? 2.197 -5.440 -16.104 1.00 82.75 67 VAL A CA 1
ATOM 521 C C . VAL A 1 67 ? 3.644 -4.975 -16.330 1.00 82.75 67 VAL A C 1
ATOM 523 O O . VAL A 1 67 ? 4.142 -5.070 -17.449 1.00 82.75 67 VAL A O 1
ATOM 526 N N . VAL A 1 68 ? 4.346 -4.511 -15.291 1.00 79.12 68 VAL A N 1
ATOM 527 C CA . VAL A 1 68 ? 5.748 -4.048 -15.401 1.00 79.12 68 VAL A CA 1
ATOM 528 C C . VAL A 1 68 ? 6.791 -5.164 -15.325 1.00 79.12 68 VAL A C 1
ATOM 530 O O . VAL A 1 68 ? 7.945 -4.954 -15.698 1.00 79.12 68 VAL A O 1
ATOM 533 N N . THR A 1 69 ? 6.388 -6.369 -14.925 1.00 74.50 69 THR A N 1
ATOM 534 C CA . THR A 1 69 ? 7.256 -7.552 -14.899 1.00 74.50 69 THR A CA 1
ATOM 535 C C . THR A 1 69 ? 7.997 -7.791 -16.236 1.00 74.50 69 THR A C 1
ATOM 537 O O . THR A 1 69 ? 9.229 -7.826 -16.208 1.00 74.50 69 THR A O 1
ATOM 540 N N . PRO A 1 70 ? 7.331 -7.916 -17.408 1.00 72.94 70 PRO A N 1
ATOM 541 C CA . PRO A 1 70 ? 8.016 -8.169 -18.682 1.00 72.94 70 PRO A CA 1
ATOM 542 C C . PRO A 1 70 ? 9.093 -7.138 -19.096 1.00 72.94 70 PRO A C 1
ATOM 544 O O . PRO A 1 70 ? 10.232 -7.568 -19.305 1.00 72.94 70 P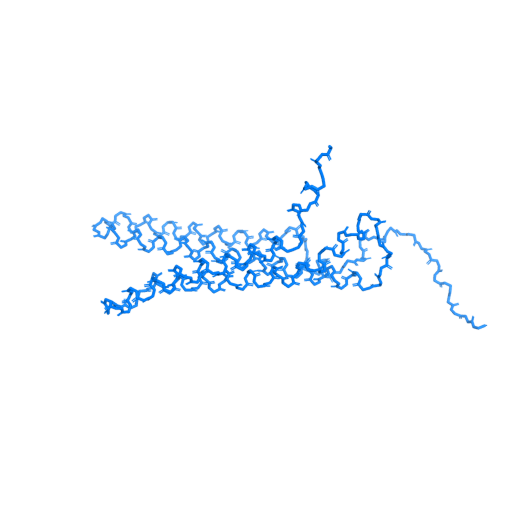RO A O 1
ATOM 547 N N . PRO A 1 71 ? 8.830 -5.813 -19.189 1.00 67.12 71 PRO A N 1
ATOM 548 C CA . PRO A 1 71 ? 9.853 -4.857 -19.629 1.00 67.12 71 PRO A CA 1
ATOM 549 C C . PRO A 1 71 ? 11.022 -4.747 -18.637 1.00 67.12 71 PRO A C 1
ATOM 551 O O . PRO A 1 71 ? 12.163 -4.559 -19.062 1.00 67.12 71 PRO A O 1
ATOM 554 N N . MET A 1 72 ? 10.788 -4.965 -17.333 1.00 68.25 72 MET A N 1
ATOM 555 C CA . MET A 1 72 ? 11.876 -5.075 -16.352 1.00 68.25 72 MET A CA 1
ATOM 556 C C . MET A 1 72 ? 12.842 -6.218 -16.694 1.00 68.25 72 MET A C 1
ATOM 558 O O . MET A 1 72 ? 14.050 -5.995 -16.745 1.00 68.25 72 MET A O 1
ATOM 562 N N . TYR A 1 73 ? 12.346 -7.430 -16.973 1.00 68.75 73 TYR A N 1
ATOM 563 C CA . TYR A 1 73 ? 13.219 -8.559 -17.331 1.00 68.75 73 TYR A CA 1
ATOM 564 C C . TYR A 1 73 ? 14.019 -8.310 -18.621 1.00 68.75 73 TYR A C 1
ATOM 566 O O . TYR A 1 73 ? 15.184 -8.708 -18.690 1.00 68.75 73 TYR A O 1
ATOM 574 N N . HIS A 1 74 ? 13.443 -7.622 -19.613 1.00 66.94 74 HIS A N 1
ATOM 575 C CA . HIS A 1 74 ? 14.160 -7.247 -20.837 1.00 66.94 74 HIS A CA 1
ATOM 576 C C . HIS A 1 74 ? 15.294 -6.247 -20.556 1.00 66.94 74 HIS A C 1
ATOM 578 O O . HIS A 1 74 ? 16.439 -6.495 -20.942 1.00 66.94 74 HIS A O 1
ATOM 584 N N . LEU A 1 75 ? 15.025 -5.168 -19.812 1.00 64.25 75 LEU A N 1
ATOM 585 C CA . LEU A 1 75 ? 16.053 -4.191 -19.432 1.00 64.25 75 LEU A CA 1
ATOM 586 C C . LEU A 1 75 ? 17.143 -4.799 -18.535 1.00 64.25 75 LEU A C 1
ATOM 588 O O . LEU A 1 75 ? 18.324 -4.492 -18.718 1.00 64.25 75 LEU A O 1
ATOM 592 N N . TYR A 1 76 ? 16.800 -5.729 -17.637 1.00 66.56 76 TYR A N 1
ATOM 593 C CA . TYR A 1 76 ? 17.805 -6.471 -16.872 1.00 66.56 76 TYR A CA 1
ATOM 594 C C . TYR A 1 76 ? 18.697 -7.343 -17.769 1.00 66.56 76 TYR A C 1
ATOM 596 O O . TYR A 1 76 ? 19.918 -7.325 -17.592 1.00 66.56 76 TYR A O 1
ATOM 604 N N . ALA A 1 77 ? 18.140 -8.051 -18.759 1.00 62.16 77 ALA A N 1
ATOM 605 C CA . ALA A 1 77 ? 18.920 -8.864 -19.699 1.00 62.16 77 ALA A CA 1
ATOM 606 C C . ALA A 1 77 ? 19.922 -8.026 -20.519 1.00 62.16 77 ALA A C 1
ATOM 608 O O . ALA A 1 77 ? 21.067 -8.445 -20.717 1.00 62.16 77 ALA A O 1
ATOM 609 N N . VAL A 1 78 ? 19.519 -6.820 -20.922 1.00 62.16 78 VAL A N 1
ATOM 610 C CA . VAL A 1 78 ? 20.377 -5.841 -21.610 1.00 62.16 78 VAL A CA 1
ATOM 611 C C . VAL A 1 78 ? 21.466 -5.322 -20.671 1.00 62.16 78 VAL A C 1
ATOM 613 O O . VAL A 1 78 ? 22.639 -5.334 -21.033 1.00 62.16 78 VAL A O 1
ATOM 616 N N . SER A 1 79 ? 21.112 -4.922 -19.443 1.00 60.00 79 SER A N 1
ATOM 617 C CA . SER A 1 79 ? 22.086 -4.430 -18.451 1.00 60.00 79 SER A CA 1
ATOM 618 C C . SER A 1 79 ? 23.146 -5.477 -18.075 1.00 60.00 79 SER A C 1
ATOM 620 O O . SER A 1 79 ? 24.271 -5.129 -17.729 1.00 60.00 79 SER A O 1
ATOM 622 N N . ALA A 1 80 ? 22.807 -6.765 -18.210 1.00 63.31 80 ALA A N 1
ATOM 623 C CA . ALA A 1 80 ? 23.710 -7.900 -18.042 1.00 63.31 80 ALA A CA 1
ATOM 624 C C . ALA A 1 80 ? 24.558 -8.213 -19.297 1.00 63.31 80 ALA A C 1
ATOM 626 O O . ALA A 1 80 ? 25.225 -9.247 -19.336 1.00 63.31 80 ALA A O 1
ATOM 627 N N . GLY A 1 81 ? 24.509 -7.365 -20.332 1.00 57.66 81 GLY A N 1
ATOM 628 C CA . GLY A 1 81 ? 25.275 -7.501 -21.5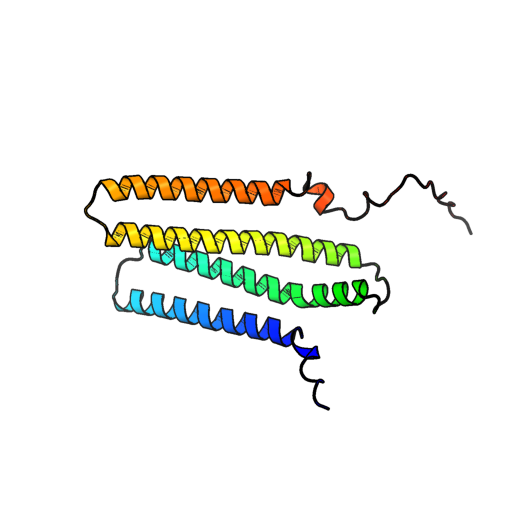73 1.00 57.66 81 GLY A CA 1
ATOM 629 C C . GLY A 1 81 ? 24.814 -8.635 -22.494 1.00 57.66 81 GLY A C 1
ATOM 630 O O . GLY A 1 81 ? 25.600 -9.090 -23.321 1.00 57.66 81 GLY A O 1
ATOM 631 N N . ARG A 1 82 ? 23.575 -9.134 -22.345 1.00 56.50 82 ARG A N 1
ATOM 632 C CA . ARG A 1 82 ? 23.064 -10.301 -23.098 1.00 56.50 82 ARG A CA 1
ATOM 633 C C . ARG A 1 82 ? 22.140 -9.959 -24.270 1.00 56.50 82 ARG A C 1
ATOM 635 O O . ARG A 1 82 ? 21.643 -10.872 -24.922 1.00 56.50 82 ARG A O 1
ATOM 642 N N . ALA A 1 83 ? 21.893 -8.678 -24.525 1.00 56.06 83 ALA A N 1
ATOM 643 C CA . ALA A 1 83 ? 21.073 -8.197 -25.632 1.00 56.06 83 ALA A CA 1
ATOM 644 C C . ALA A 1 83 ? 21.603 -6.849 -26.146 1.00 56.06 83 ALA A C 1
ATOM 646 O O . ALA A 1 83 ? 22.249 -6.107 -25.405 1.00 56.06 83 ALA A O 1
ATOM 647 N N . GLU A 1 84 ? 21.342 -6.560 -27.419 1.00 49.53 84 GLU A N 1
ATOM 648 C CA . GLU A 1 84 ? 21.798 -5.348 -28.104 1.00 49.53 84 GLU A CA 1
ATOM 649 C C . GLU A 1 84 ? 21.054 -4.089 -27.614 1.00 49.53 84 GLU A C 1
ATOM 651 O O . GLU A 1 84 ? 19.952 -4.166 -27.066 1.00 49.53 84 GLU A O 1
ATOM 656 N N . GLN A 1 85 ? 21.672 -2.917 -27.783 1.00 53.31 85 GLN A N 1
ATOM 657 C CA . GLN A 1 85 ? 21.106 -1.637 -27.353 1.00 53.31 85 GLN A CA 1
ATOM 658 C C . GLN A 1 85 ? 19.948 -1.231 -28.275 1.00 53.31 85 GLN A C 1
ATOM 660 O O . GLN A 1 85 ? 20.151 -0.890 -29.436 1.00 53.31 85 GLN A O 1
ATOM 665 N N . TYR A 1 86 ? 18.728 -1.265 -27.744 1.00 58.25 86 TYR A N 1
ATOM 666 C CA . TYR A 1 86 ? 17.491 -0.996 -28.476 1.00 58.25 86 TYR A CA 1
ATOM 667 C C . TYR A 1 86 ? 17.092 0.484 -28.323 1.00 58.25 86 TYR A C 1
ATOM 669 O O . TYR A 1 86 ? 17.204 1.020 -27.217 1.00 58.25 86 TYR A O 1
ATOM 677 N N . PRO A 1 87 ? 16.625 1.171 -29.383 1.00 56.59 87 PRO A N 1
ATOM 678 C CA . PRO A 1 87 ? 16.374 2.616 -29.342 1.00 56.59 87 PRO A CA 1
ATOM 679 C C . PRO A 1 87 ? 15.334 3.034 -28.289 1.00 56.59 87 PRO A C 1
ATOM 681 O O . PRO A 1 87 ? 15.506 4.061 -27.635 1.00 56.59 87 PRO A O 1
ATOM 684 N N . ASP A 1 88 ? 14.306 2.212 -28.068 1.00 64.00 88 ASP A N 1
ATOM 685 C CA . ASP A 1 88 ? 13.164 2.535 -27.197 1.00 64.00 88 ASP A CA 1
ATOM 686 C C . ASP A 1 88 ? 13.434 2.322 -25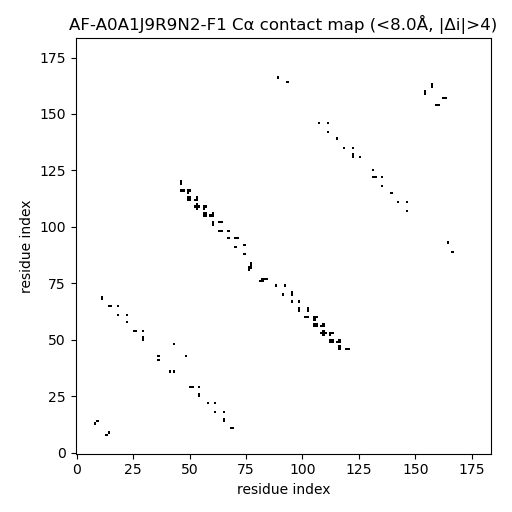.690 1.00 64.00 88 ASP A C 1
ATOM 688 O O . ASP A 1 88 ? 12.574 2.596 -24.851 1.00 64.00 88 ASP A O 1
ATOM 692 N N . MET A 1 89 ? 14.647 1.890 -25.310 1.00 60.22 89 MET A N 1
ATOM 693 C CA . MET A 1 89 ? 15.038 1.637 -23.909 1.00 60.22 89 MET A CA 1
ATOM 694 C C . MET A 1 89 ? 14.807 2.824 -22.972 1.00 60.22 89 MET A C 1
ATOM 696 O O . MET A 1 89 ? 14.616 2.632 -21.770 1.00 60.22 89 MET A O 1
ATOM 700 N N . MET A 1 90 ? 14.839 4.046 -23.507 1.00 64.12 90 MET A N 1
ATOM 701 C CA . MET A 1 90 ? 14.623 5.257 -22.723 1.00 64.12 90 MET A CA 1
ATOM 702 C C . MET A 1 90 ? 13.160 5.415 -22.293 1.00 64.12 90 MET A C 1
ATOM 704 O O . MET A 1 90 ? 12.893 5.787 -21.149 1.00 64.12 90 MET A O 1
ATOM 708 N N . 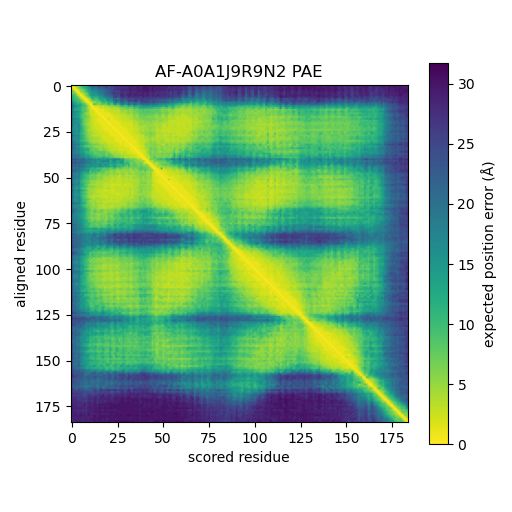ASP A 1 91 ? 12.218 5.087 -23.178 1.00 65.75 91 ASP A N 1
ATOM 709 C CA . ASP A 1 91 ? 10.786 5.167 -22.896 1.00 65.75 91 ASP A CA 1
ATOM 710 C C . ASP A 1 91 ? 10.307 3.984 -22.044 1.00 65.75 91 ASP A C 1
ATOM 712 O O . ASP A 1 91 ? 9.525 4.195 -21.113 1.00 65.75 91 ASP A O 1
ATOM 716 N N . ASP A 1 92 ? 10.855 2.780 -22.250 1.00 65.56 92 ASP A N 1
ATOM 717 C CA . ASP A 1 92 ? 10.631 1.631 -21.356 1.00 65.56 92 ASP A CA 1
ATOM 718 C C . ASP A 1 92 ? 11.135 1.917 -19.931 1.00 65.56 92 ASP A C 1
ATOM 720 O O . ASP A 1 92 ? 10.416 1.687 -18.951 1.00 65.56 92 ASP A O 1
ATOM 724 N N . ALA A 1 93 ? 12.338 2.490 -19.790 1.00 66.44 93 ALA A N 1
ATOM 725 C CA . ALA A 1 93 ? 12.860 2.905 -18.490 1.00 66.44 93 ALA A CA 1
ATOM 726 C C . ALA A 1 93 ? 11.947 3.955 -17.833 1.00 66.44 93 ALA A C 1
ATOM 728 O O . ALA A 1 93 ? 11.590 3.815 -16.661 1.00 66.44 93 ALA A O 1
ATOM 729 N N . LEU A 1 94 ? 11.498 4.967 -18.585 1.00 70.88 94 LEU A N 1
ATOM 730 C CA . LEU A 1 94 ? 10.554 5.974 -18.090 1.00 70.88 94 LEU A CA 1
ATOM 731 C C . LEU A 1 94 ? 9.185 5.388 -17.715 1.00 70.88 94 LEU A C 1
ATOM 733 O O . LEU A 1 94 ? 8.573 5.857 -16.751 1.00 70.88 94 LEU A O 1
ATOM 737 N N . PHE A 1 95 ? 8.690 4.382 -18.437 1.00 75.88 95 PHE A N 1
ATOM 738 C CA . PHE A 1 95 ? 7.442 3.687 -18.119 1.00 75.88 95 PHE A CA 1
ATOM 739 C C . PHE A 1 95 ? 7.556 2.881 -16.818 1.00 75.88 95 PHE A C 1
ATOM 741 O O . PHE A 1 95 ? 6.721 3.033 -15.922 1.00 75.88 95 PHE A O 1
ATOM 748 N N . ILE A 1 96 ? 8.623 2.094 -16.666 1.00 74.25 96 ILE A N 1
ATOM 749 C CA . ILE A 1 96 ? 8.911 1.346 -15.436 1.00 74.25 96 ILE A CA 1
ATOM 750 C C . ILE A 1 96 ? 9.021 2.301 -14.245 1.00 74.25 96 ILE A C 1
ATOM 752 O O . ILE A 1 96 ? 8.353 2.103 -13.229 1.00 74.25 96 ILE A O 1
ATOM 756 N N . ILE A 1 97 ? 9.814 3.366 -14.382 1.00 75.69 97 ILE A N 1
ATOM 757 C CA . ILE A 1 97 ? 10.049 4.359 -13.328 1.00 75.69 97 ILE A CA 1
ATOM 758 C C . ILE A 1 97 ? 8.715 4.997 -12.881 1.00 75.69 97 ILE A C 1
ATOM 760 O O . ILE A 1 97 ? 8.407 4.971 -11.683 1.00 75.69 97 ILE A O 1
ATOM 764 N N . LYS A 1 98 ? 7.851 5.426 -13.822 1.00 77.75 98 LYS A N 1
ATOM 765 C CA . LYS A 1 98 ? 6.470 5.901 -13.550 1.00 77.75 98 LYS A CA 1
ATOM 766 C C . LYS A 1 98 ? 5.662 4.915 -12.700 1.00 77.75 98 LYS A C 1
ATOM 768 O O . LYS A 1 98 ? 5.057 5.306 -11.697 1.00 77.75 98 LYS A O 1
ATOM 773 N N . VAL A 1 99 ? 5.645 3.641 -13.086 1.00 82.69 99 VAL A N 1
ATOM 774 C CA . VAL A 1 99 ? 4.845 2.610 -12.409 1.00 82.69 99 VAL A CA 1
ATOM 775 C C . VAL A 1 99 ? 5.428 2.231 -11.045 1.00 82.69 99 VAL A C 1
ATOM 777 O O . VAL A 1 99 ? 4.658 1.932 -10.131 1.00 82.69 99 VAL A O 1
ATOM 780 N N . PHE A 1 100 ? 6.745 2.305 -10.842 1.00 80.75 100 PHE A N 1
ATOM 781 C CA . PHE A 1 100 ? 7.359 2.099 -9.523 1.00 80.75 100 PHE A CA 1
ATOM 782 C C . PHE A 1 100 ? 6.972 3.197 -8.519 1.00 80.75 100 PHE A C 1
ATOM 784 O O . PHE A 1 100 ? 6.681 2.886 -7.360 1.00 80.75 100 PHE A O 1
ATOM 791 N N . PHE A 1 101 ? 6.865 4.458 -8.950 1.00 81.12 101 PHE A N 1
ATOM 792 C CA . PHE A 1 101 ? 6.335 5.539 -8.103 1.00 81.12 101 PHE A CA 1
ATOM 793 C C . PHE A 1 101 ? 4.854 5.331 -7.761 1.00 81.12 101 PHE A C 1
ATOM 795 O O . PHE A 1 101 ? 4.477 5.411 -6.591 1.00 81.12 101 PHE A O 1
ATOM 802 N N . TYR A 1 102 ? 4.025 4.986 -8.754 1.00 83.12 102 TYR A N 1
ATOM 803 C CA . TYR A 1 102 ? 2.614 4.645 -8.534 1.00 83.12 102 TYR A CA 1
ATOM 804 C C . TYR A 1 102 ? 2.461 3.480 -7.541 1.00 83.12 102 TYR A C 1
ATOM 806 O O . TYR A 1 102 ? 1.759 3.602 -6.538 1.00 83.12 102 TYR A O 1
ATOM 814 N N . SER A 1 103 ? 3.201 2.391 -7.760 1.00 86.06 103 SER A N 1
ATOM 815 C CA . SER A 1 103 ? 3.231 1.212 -6.886 1.00 86.06 103 SER A CA 1
ATOM 816 C C . SER A 1 103 ? 3.649 1.572 -5.458 1.00 86.06 103 SER A C 1
ATOM 818 O O . SER A 1 103 ? 3.020 1.135 -4.494 1.00 86.06 103 SER A O 1
ATOM 820 N N . THR A 1 104 ? 4.656 2.436 -5.305 1.00 84.50 104 THR A N 1
ATOM 821 C CA . THR A 1 104 ? 5.085 2.938 -3.993 1.00 84.50 104 THR A CA 1
ATOM 822 C C . THR A 1 104 ? 3.948 3.694 -3.305 1.00 84.50 104 THR A C 1
ATOM 824 O O . THR A 1 104 ? 3.605 3.374 -2.168 1.00 84.50 104 THR A O 1
ATOM 827 N N . MET A 1 105 ? 3.288 4.629 -3.993 1.00 83.31 105 MET A N 1
ATOM 828 C CA . MET A 1 105 ? 2.168 5.390 -3.423 1.00 83.31 105 MET A CA 1
ATOM 829 C C . MET A 1 105 ? 0.977 4.497 -3.037 1.00 83.31 105 MET A C 1
ATOM 831 O O . MET A 1 105 ? 0.380 4.701 -1.979 1.00 83.31 105 MET A O 1
ATOM 835 N N . LEU A 1 106 ? 0.664 3.461 -3.821 1.00 85.81 106 LEU A N 1
ATOM 836 C CA . LEU A 1 106 ? -0.403 2.504 -3.498 1.00 85.81 106 LEU A CA 1
ATOM 837 C C . LEU A 1 106 ? -0.058 1.602 -2.304 1.00 85.81 106 LEU A C 1
ATOM 839 O O . LEU A 1 106 ? -0.924 1.337 -1.463 1.00 85.81 106 LEU A O 1
ATOM 843 N N . LEU A 1 107 ? 1.198 1.166 -2.182 1.00 83.00 107 LEU A N 1
ATOM 844 C CA . LEU A 1 107 ? 1.688 0.449 -1.002 1.00 83.00 107 LEU A CA 1
ATOM 845 C C . LEU A 1 107 ? 1.593 1.334 0.251 1.00 83.00 107 LEU A C 1
ATOM 847 O O . LEU A 1 107 ? 1.104 0.883 1.289 1.00 83.00 107 LEU A O 1
ATOM 851 N N . TRP A 1 108 ? 1.963 2.613 0.136 1.00 82.94 108 TRP A N 1
ATOM 852 C CA . TRP A 1 108 ? 1.810 3.602 1.205 1.00 82.94 108 TRP A CA 1
ATOM 853 C C . TRP A 1 108 ? 0.341 3.779 1.625 1.00 82.94 108 TRP A C 1
ATOM 855 O O . TRP A 1 108 ? 0.033 3.632 2.810 1.00 82.94 108 TRP A O 1
ATOM 865 N N . VAL A 1 109 ? -0.583 4.003 0.683 1.00 84.31 109 VAL A N 1
ATOM 866 C CA . VAL A 1 109 ? -2.033 4.095 0.967 1.00 84.31 109 VAL A CA 1
ATOM 867 C C . VAL A 1 109 ? -2.555 2.833 1.665 1.00 84.31 109 VAL A C 1
ATOM 869 O O . VAL A 1 109 ? -3.273 2.937 2.661 1.00 84.31 109 VAL A O 1
ATOM 872 N N . THR A 1 110 ? -2.144 1.649 1.202 1.00 87.00 110 THR A N 1
ATOM 873 C CA . THR A 1 110 ? -2.549 0.358 1.784 1.00 87.00 110 THR A CA 1
ATOM 874 C C . THR A 1 110 ? -2.123 0.242 3.253 1.00 87.00 110 THR A C 1
ATOM 876 O O . THR A 1 110 ? -2.945 -0.085 4.114 1.00 87.00 110 THR A O 1
ATOM 879 N N . LEU A 1 111 ? -0.864 0.566 3.573 1.00 83.56 111 LEU A N 1
ATOM 880 C CA . LEU A 1 111 ? -0.338 0.512 4.944 1.00 83.56 111 LEU A CA 1
ATOM 881 C C . LEU A 1 111 ? -1.049 1.494 5.889 1.00 83.56 111 LEU A C 1
ATOM 883 O O . LEU A 1 111 ? -1.347 1.141 7.036 1.00 83.56 111 LEU A O 1
ATOM 887 N N . TRP A 1 112 ? -1.360 2.707 5.422 1.00 81.69 112 TRP A N 1
ATOM 888 C CA . TRP A 1 112 ? -2.091 3.687 6.231 1.00 81.69 112 TRP A CA 1
ATOM 889 C C . TRP A 1 112 ? -3.550 3.293 6.450 1.00 81.69 112 TRP A C 1
ATOM 891 O O . TRP A 1 112 ? -4.025 3.367 7.584 1.00 81.69 112 TRP A O 1
ATOM 901 N N . ALA A 1 113 ? -4.240 2.790 5.425 1.00 82.94 113 ALA A N 1
ATOM 902 C CA . ALA A 1 113 ? -5.614 2.309 5.560 1.00 82.94 113 ALA A CA 1
ATOM 903 C C . ALA A 1 113 ? -5.728 1.148 6.573 1.00 82.94 113 ALA A C 1
ATOM 905 O O . ALA A 1 113 ? -6.638 1.144 7.409 1.00 82.94 113 ALA A O 1
ATOM 906 N N . VAL A 1 114 ? -4.758 0.222 6.593 1.00 82.75 114 VAL A N 1
ATOM 907 C CA . VAL A 1 114 ? -4.676 -0.843 7.614 1.00 82.75 114 VAL A CA 1
ATOM 908 C C . VAL A 1 114 ? -4.420 -0.271 9.015 1.00 82.75 114 VAL A C 1
ATOM 910 O O . VAL A 1 114 ? -5.124 -0.645 9.956 1.00 82.75 114 VAL A O 1
ATOM 913 N N . LYS A 1 115 ? -3.478 0.673 9.177 1.00 83.38 115 LYS A N 1
ATOM 914 C CA . LYS A 1 115 ? -3.229 1.342 10.473 1.00 83.38 115 LYS A CA 1
ATOM 915 C C . LYS A 1 115 ? -4.476 2.049 11.010 1.00 83.38 115 LYS A C 1
ATOM 917 O O . LYS A 1 115 ? -4.807 1.873 12.181 1.00 83.38 115 LYS A O 1
ATOM 922 N N . PHE A 1 116 ? -5.189 2.806 10.177 1.00 80.38 116 PHE A N 1
ATOM 923 C CA . PHE A 1 116 ? -6.415 3.495 10.589 1.00 80.38 116 PHE A CA 1
ATOM 924 C C . PHE A 1 116 ? -7.567 2.521 10.893 1.00 80.38 116 PHE A C 1
ATOM 926 O O . PHE A 1 116 ? -8.304 2.751 11.853 1.00 80.38 116 PHE A O 1
ATOM 933 N N . SER A 1 117 ? -7.688 1.405 10.162 1.00 81.94 117 SER A N 1
ATOM 934 C CA . SER A 1 117 ? -8.650 0.337 10.482 1.00 81.94 117 SER A CA 1
ATOM 935 C C . SER A 1 117 ? -8.376 -0.283 11.864 1.00 81.94 117 SER A C 1
ATOM 937 O O . SER A 1 117 ? -9.290 -0.395 12.686 1.00 81.94 117 SER A O 1
ATOM 939 N N . LEU A 1 118 ? -7.108 -0.581 12.180 1.00 80.31 118 LEU A N 1
ATOM 940 C CA . LEU A 1 118 ? -6.698 -1.053 13.510 1.00 80.31 118 LEU A CA 1
ATOM 941 C C . LEU A 1 118 ? -6.949 -0.005 14.608 1.00 80.31 118 LEU A C 1
ATOM 943 O O . LEU A 1 118 ? -7.408 -0.359 15.693 1.00 80.31 118 LEU A O 1
ATOM 947 N N . LEU A 1 119 ? -6.713 1.284 14.339 1.00 80.38 119 LEU A N 1
ATOM 948 C CA . LEU A 1 119 ? -6.976 2.362 15.302 1.00 80.38 119 LEU A CA 1
ATOM 949 C C . LEU A 1 119 ? -8.475 2.569 15.575 1.00 80.38 119 LEU A C 1
ATOM 951 O O . LEU A 1 119 ? -8.860 2.904 16.698 1.00 80.38 119 LEU A O 1
ATOM 955 N N . ALA A 1 120 ? -9.329 2.378 14.567 1.00 76.44 120 ALA A N 1
ATOM 956 C CA . ALA A 1 120 ? -10.780 2.394 14.736 1.00 76.44 120 ALA A CA 1
ATOM 957 C C . ALA A 1 120 ? -11.248 1.196 15.584 1.00 76.44 120 ALA A C 1
ATOM 959 O O . ALA A 1 120 ? -12.006 1.376 16.540 1.00 76.44 120 ALA A O 1
ATOM 960 N N . LEU A 1 121 ? -10.708 0.002 15.312 1.00 75.50 121 LEU A N 1
ATOM 961 C CA . LEU A 1 121 ? -10.962 -1.205 16.101 1.00 75.50 121 LEU A CA 1
ATOM 962 C C . LEU A 1 121 ? -10.496 -1.057 17.567 1.00 75.50 121 LEU A C 1
ATOM 964 O O . LEU A 1 121 ? -11.251 -1.423 18.468 1.00 75.50 121 LEU A O 1
ATOM 968 N N . TYR A 1 122 ? -9.322 -0.451 17.818 1.00 75.00 122 TYR A N 1
ATOM 969 C CA . TYR A 1 122 ? -8.829 -0.125 19.171 1.00 75.00 122 TYR A CA 1
ATOM 970 C C . TYR A 1 122 ? -9.832 0.749 19.918 1.00 75.00 122 TYR A C 1
ATOM 972 O O . TYR A 1 122 ? -10.291 0.400 21.006 1.00 75.00 122 TYR A O 1
ATOM 980 N N . ARG A 1 123 ? -10.211 1.879 19.307 1.00 73.81 123 ARG A N 1
ATOM 981 C CA . ARG A 1 123 ? -11.150 2.841 19.892 1.00 73.81 123 ARG A CA 1
ATOM 982 C C . ARG A 1 123 ? -12.484 2.183 20.233 1.00 73.81 123 ARG A C 1
ATOM 984 O O . ARG A 1 123 ? -13.025 2.443 21.301 1.00 73.81 123 ARG A O 1
ATOM 991 N N . ARG A 1 124 ? -12.984 1.307 19.358 1.00 71.12 124 ARG A N 1
ATOM 992 C CA . ARG A 1 124 ? -14.230 0.568 19.578 1.00 71.12 124 ARG A CA 1
ATOM 993 C C . ARG A 1 124 ? -14.149 -0.409 20.751 1.00 71.12 124 ARG A C 1
ATOM 995 O O . ARG A 1 124 ? -15.086 -0.456 21.545 1.00 71.12 124 ARG A O 1
ATOM 1002 N N . LEU A 1 125 ? -13.069 -1.188 20.838 1.00 75.44 125 LEU A N 1
ATOM 1003 C CA . LEU A 1 125 ? -12.867 -2.190 21.890 1.00 75.44 125 LEU A CA 1
ATOM 1004 C C . LEU A 1 125 ? -12.670 -1.541 23.270 1.00 75.44 125 LEU A C 1
ATOM 1006 O O . LEU A 1 125 ? -13.144 -2.066 24.271 1.00 75.44 125 LEU A O 1
ATOM 1010 N N . MET A 1 126 ? -12.015 -0.379 23.306 1.00 71.94 126 MET A N 1
ATOM 1011 C CA . MET A 1 126 ? -11.638 0.351 24.523 1.00 71.94 126 MET A CA 1
ATOM 1012 C C . MET A 1 126 ? -12.609 1.503 24.876 1.00 71.94 126 MET A C 1
ATOM 1014 O O . MET A 1 126 ? -12.239 2.436 25.595 1.00 71.94 126 MET A O 1
ATOM 1018 N N . ASN A 1 127 ? -13.837 1.484 24.338 1.00 62.19 127 ASN A N 1
ATOM 1019 C CA . ASN A 1 127 ? -14.855 2.518 24.557 1.00 62.19 127 ASN A CA 1
ATOM 1020 C C . ASN A 1 127 ? -15.281 2.577 26.039 1.00 62.19 127 ASN A C 1
ATOM 1022 O O . ASN A 1 127 ? -16.181 1.862 26.471 1.00 62.19 127 ASN A O 1
ATOM 1026 N N . GLY A 1 128 ? -14.641 3.461 26.806 1.00 66.38 128 GLY A N 1
ATOM 1027 C CA . GLY A 1 128 ? -14.952 3.713 28.217 1.00 66.38 128 GLY A CA 1
ATOM 1028 C C . GLY A 1 128 ? -13.956 4.649 28.907 1.00 66.38 128 GLY A C 1
ATOM 1029 O O . GLY A 1 128 ? -14.352 5.474 29.726 1.00 66.38 128 GLY A O 1
ATOM 1030 N N . LEU A 1 129 ? -12.669 4.596 28.539 1.00 73.81 129 LEU A N 1
ATOM 1031 C CA . LEU A 1 129 ? -11.632 5.446 29.141 1.00 73.81 129 LEU A CA 1
ATOM 1032 C C . LEU A 1 129 ? -11.362 6.707 28.307 1.00 73.81 129 LEU A C 1
ATOM 1034 O O . LEU A 1 129 ? -10.826 6.641 27.198 1.00 73.81 129 LEU A O 1
ATOM 1038 N N . ARG A 1 130 ? -11.645 7.880 28.893 1.00 70.88 130 ARG A N 1
ATOM 1039 C CA . ARG A 1 130 ? -11.435 9.211 28.280 1.00 70.88 130 ARG A CA 1
ATOM 1040 C C . ARG A 1 130 ? -9.990 9.422 27.791 1.00 70.88 130 ARG A C 1
ATOM 1042 O O . ARG A 1 130 ? -9.779 10.065 26.767 1.00 70.88 130 ARG A O 1
ATOM 1049 N N . THR A 1 131 ? -9.010 8.815 28.464 1.00 72.62 131 THR A N 1
ATOM 1050 C CA . THR A 1 131 ? -7.577 8.880 28.126 1.00 72.62 131 THR A CA 1
ATOM 1051 C C . THR A 1 131 ? -7.231 8.228 26.780 1.00 72.62 131 THR A C 1
ATOM 1053 O O . THR A 1 131 ? -6.401 8.767 26.048 1.00 72.62 131 THR A O 1
ATOM 1056 N N . TYR A 1 132 ? -7.884 7.121 26.387 1.00 72.19 132 TYR A N 1
ATOM 1057 C CA . TYR A 1 132 ? -7.584 6.468 25.097 1.00 72.19 132 TYR A CA 1
ATOM 1058 C C . TYR A 1 132 ? -8.046 7.321 23.909 1.00 72.19 132 TYR A C 1
ATOM 1060 O O . TYR A 1 132 ? -7.458 7.235 22.840 1.00 72.19 132 TYR A O 1
ATOM 1068 N N . VAL A 1 133 ? -9.031 8.209 24.095 1.00 76.88 133 VAL A N 1
ATOM 1069 C CA . VAL A 1 133 ? -9.488 9.143 23.049 1.00 76.88 133 VAL A CA 1
ATOM 1070 C C . VAL A 1 133 ? -8.427 10.206 22.734 1.00 76.88 133 VAL A C 1
ATOM 1072 O O . VAL A 1 133 ? -8.250 10.565 21.571 1.00 76.88 133 VAL A O 1
ATOM 1075 N N . VAL A 1 134 ? -7.682 10.676 23.742 1.00 80.31 134 VAL A N 1
ATOM 1076 C CA . VAL A 1 134 ? -6.575 11.631 23.548 1.00 80.31 134 VAL A CA 1
ATOM 1077 C C . VAL A 1 134 ? -5.382 10.938 22.885 1.00 80.31 134 VAL A C 1
ATOM 1079 O O . VAL A 1 134 ? -4.862 11.432 21.887 1.00 80.31 134 VAL A O 1
ATOM 1082 N N . LEU A 1 135 ? -5.003 9.750 23.371 1.00 82.38 135 LEU A N 1
ATOM 1083 C CA . LEU A 1 135 ? -3.945 8.935 22.758 1.00 82.38 135 LEU A CA 1
ATOM 1084 C C . LEU A 1 135 ? -4.281 8.536 21.311 1.00 82.38 135 LEU A C 1
ATOM 1086 O O . LEU A 1 135 ? -3.403 8.553 20.453 1.00 82.38 135 LEU A O 1
ATOM 1090 N N . TRP A 1 136 ? -5.550 8.242 21.015 1.00 81.69 136 TRP A N 1
ATOM 1091 C CA . TRP A 1 136 ? -6.035 7.974 19.659 1.00 81.69 136 TRP A CA 1
ATOM 1092 C C . TRP A 1 136 ? -5.812 9.174 18.732 1.00 81.69 136 TRP A C 1
ATOM 1094 O O . TRP A 1 136 ? -5.277 8.993 17.643 1.00 81.69 136 TRP A O 1
ATOM 1104 N N . TRP A 1 137 ? -6.131 10.398 19.169 1.00 82.31 137 TRP A N 1
ATOM 1105 C CA . TRP A 1 137 ? -5.858 11.610 18.384 1.00 82.31 137 TRP A CA 1
ATOM 1106 C C . TRP A 1 137 ? -4.360 11.866 18.178 1.00 82.31 137 TRP A C 1
ATOM 1108 O O . TRP A 1 137 ? -3.957 12.175 17.058 1.00 82.31 137 TRP A O 1
ATOM 1118 N N . ILE A 1 138 ? -3.528 11.677 19.208 1.00 86.25 138 ILE A N 1
ATOM 1119 C CA . ILE A 1 138 ? -2.063 11.794 19.088 1.00 86.25 138 ILE A CA 1
ATOM 1120 C C . ILE A 1 138 ? -1.529 10.789 18.057 1.00 86.25 138 ILE A C 1
ATOM 1122 O O . ILE A 1 138 ? -0.752 11.159 17.178 1.00 86.25 138 ILE A O 1
ATOM 1126 N N . LEU A 1 139 ? -1.993 9.536 18.109 1.00 83.19 139 LEU A N 1
ATOM 1127 C CA . LEU A 1 139 ? -1.621 8.504 17.142 1.00 83.19 139 LEU A CA 1
ATOM 1128 C C . LEU A 1 139 ? -2.111 8.838 15.725 1.00 83.19 139 LEU A C 1
ATOM 1130 O O . LEU A 1 139 ? -1.333 8.682 14.789 1.00 83.19 139 LEU A O 1
ATOM 1134 N N . VAL A 1 140 ? -3.337 9.347 15.547 1.00 83.44 140 VAL A N 1
ATOM 1135 C CA . VAL A 1 140 ? -3.850 9.821 14.243 1.00 83.44 140 VAL A CA 1
ATOM 1136 C C . VAL A 1 140 ? -2.960 10.925 13.662 1.00 83.44 140 VAL A C 1
ATOM 1138 O O . VAL A 1 140 ? -2.574 10.838 12.495 1.00 83.44 140 VAL A O 1
ATOM 1141 N N . VAL A 1 141 ? -2.592 11.930 14.463 1.00 87.69 141 VAL A N 1
ATOM 1142 C CA . VAL A 1 141 ? -1.746 13.052 14.019 1.00 87.69 141 VAL A CA 1
ATOM 1143 C C . VAL A 1 141 ? -0.324 12.585 13.696 1.00 87.69 141 VAL A C 1
ATOM 1145 O O . VAL A 1 141 ? 0.199 12.931 12.640 1.00 87.69 141 VAL A O 1
ATOM 1148 N N . PHE A 1 142 ? 0.281 11.740 14.536 1.00 87.19 142 PHE A N 1
ATOM 1149 C CA . PHE A 1 142 ? 1.600 11.153 14.270 1.00 87.19 142 PHE A CA 1
ATOM 1150 C C . PHE A 1 142 ? 1.606 10.295 12.993 1.00 87.19 142 PHE A C 1
ATOM 1152 O O . PHE A 1 142 ? 2.535 10.376 12.185 1.00 87.19 142 PHE A O 1
ATOM 1159 N N . CYS A 1 143 ? 0.541 9.520 12.763 1.00 84.19 143 CYS A N 1
ATOM 1160 C CA . CYS A 1 143 ? 0.344 8.760 11.529 1.00 84.19 143 CYS A CA 1
ATOM 1161 C C . CYS A 1 143 ? 0.275 9.688 10.303 1.00 84.19 143 CYS A C 1
ATOM 1163 O O . CYS A 1 143 ? 1.015 9.486 9.342 1.00 84.19 143 CYS A O 1
ATOM 1165 N N . ALA A 1 144 ? -0.550 10.739 10.354 1.00 84.88 144 ALA A N 1
ATOM 1166 C CA . ALA A 1 144 ? -0.684 11.706 9.263 1.00 84.88 144 ALA A CA 1
ATOM 1167 C C . ALA A 1 144 ? 0.627 12.466 8.976 1.00 84.88 144 ALA A C 1
ATOM 1169 O O . ALA A 1 144 ? 1.013 12.607 7.817 1.00 84.88 144 ALA A O 1
ATOM 1170 N N . ALA A 1 145 ? 1.354 12.889 10.014 1.00 88.06 145 ALA A N 1
ATOM 1171 C CA . ALA A 1 145 ? 2.655 13.542 9.872 1.00 88.06 145 ALA A CA 1
ATOM 1172 C C . ALA A 1 145 ? 3.701 12.616 9.225 1.00 88.06 145 ALA A C 1
ATOM 1174 O O . ALA A 1 145 ? 4.442 13.042 8.342 1.00 88.06 145 ALA A O 1
ATOM 1175 N N . THR A 1 146 ? 3.718 11.332 9.602 1.00 83.62 146 THR A N 1
ATOM 1176 C CA . THR A 1 146 ? 4.633 10.336 9.016 1.00 83.62 146 THR A CA 1
ATOM 1177 C C . THR A 1 146 ? 4.280 10.028 7.555 1.00 83.62 146 THR A C 1
ATOM 1179 O O . THR A 1 146 ? 5.179 9.864 6.732 1.00 83.62 146 THR A O 1
ATOM 1182 N N . PHE A 1 147 ? 2.987 9.997 7.201 1.00 81.31 147 PHE A N 1
ATOM 1183 C CA . PHE A 1 147 ? 2.536 9.894 5.807 1.00 81.31 147 PHE A CA 1
ATOM 1184 C C . PHE A 1 147 ? 3.034 11.077 4.965 1.00 81.31 147 PHE A C 1
ATOM 1186 O O . PHE A 1 147 ? 3.679 10.866 3.939 1.00 81.31 147 PHE A O 1
ATOM 1193 N N . ILE A 1 148 ? 2.799 12.309 5.428 1.00 85.62 148 ILE A N 1
ATOM 1194 C CA . ILE A 1 148 ? 3.228 13.536 4.738 1.00 85.62 148 ILE A CA 1
ATOM 1195 C C . ILE A 1 148 ? 4.754 13.565 4.582 1.00 85.62 148 ILE A C 1
ATOM 1197 O O . ILE A 1 148 ? 5.249 13.778 3.476 1.00 85.62 148 ILE A O 1
ATOM 1201 N N . GLY A 1 149 ? 5.500 13.287 5.657 1.00 84.06 149 GLY A N 1
ATOM 1202 C CA . GLY A 1 149 ? 6.963 13.250 5.634 1.00 84.06 149 GLY A CA 1
ATOM 1203 C C . GLY A 1 149 ? 7.515 12.271 4.597 1.00 84.06 149 GLY A C 1
ATOM 1204 O O . GLY A 1 149 ? 8.411 12.627 3.839 1.00 84.06 149 GLY A O 1
ATOM 1205 N N . ALA A 1 150 ? 6.933 11.075 4.485 1.00 80.44 150 ALA A N 1
ATOM 1206 C CA . ALA A 1 150 ? 7.367 10.083 3.507 1.00 80.44 150 ALA A CA 1
ATOM 1207 C C . ALA A 1 150 ? 6.976 10.420 2.060 1.00 80.44 150 ALA A C 1
ATOM 1209 O O . ALA A 1 150 ? 7.763 10.153 1.149 1.00 80.44 150 ALA A O 1
ATOM 1210 N N . VAL A 1 151 ? 5.805 11.025 1.823 1.00 79.88 151 VAL A N 1
ATOM 1211 C CA . VAL A 1 151 ? 5.450 11.553 0.491 1.00 79.88 151 VAL A CA 1
ATOM 1212 C C . VAL A 1 151 ? 6.452 12.635 0.081 1.00 79.88 151 VAL A C 1
ATOM 1214 O O . VAL A 1 151 ? 6.974 12.588 -1.031 1.00 79.88 151 VAL A O 1
ATOM 1217 N N . ILE A 1 152 ? 6.809 13.540 1.000 1.00 82.00 152 ILE A N 1
ATOM 1218 C CA . ILE A 1 152 ? 7.856 14.545 0.777 1.00 82.00 152 ILE A CA 1
ATOM 1219 C C . ILE A 1 152 ? 9.208 13.873 0.501 1.00 82.00 152 ILE A C 1
ATOM 1221 O O . ILE A 1 152 ? 9.854 14.243 -0.475 1.00 82.00 152 ILE A O 1
ATOM 1225 N N . SER A 1 153 ? 9.631 12.858 1.267 1.00 79.69 153 SER A N 1
ATOM 1226 C CA . SER A 1 153 ? 10.891 12.141 1.002 1.00 79.69 153 SER A CA 1
ATOM 1227 C C . SER A 1 153 ? 10.926 11.525 -0.399 1.00 79.69 153 SER A C 1
ATOM 1229 O O . SER A 1 153 ? 11.875 11.776 -1.136 1.00 79.69 153 SER A O 1
ATOM 1231 N N . ASN A 1 154 ? 9.872 10.807 -0.809 1.00 70.44 154 ASN A N 1
ATOM 1232 C CA . ASN A 1 154 ? 9.775 10.213 -2.151 1.00 70.44 154 ASN A CA 1
ATOM 1233 C C . ASN A 1 154 ? 9.840 11.266 -3.275 1.00 70.44 154 ASN A C 1
ATOM 1235 O O . ASN A 1 154 ? 10.369 10.982 -4.346 1.00 70.44 154 ASN A O 1
ATOM 1239 N N . LEU A 1 155 ? 9.331 12.477 -3.030 1.00 69.88 155 LEU A N 1
ATOM 1240 C CA . LEU A 1 155 ? 9.402 13.603 -3.968 1.00 69.88 155 LEU A CA 1
ATOM 1241 C C . LEU A 1 155 ? 10.731 14.380 -3.909 1.00 6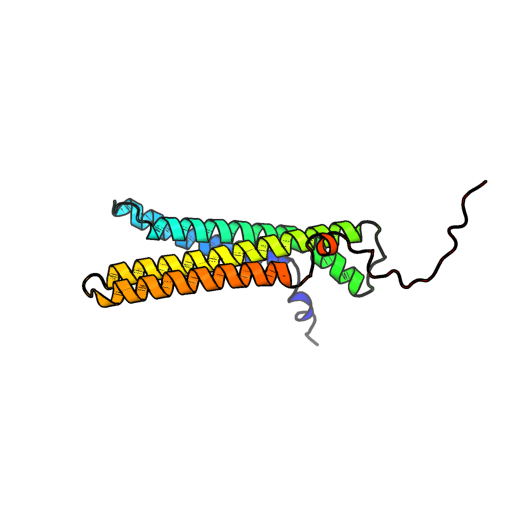9.88 155 LEU A C 1
ATOM 1243 O O . LEU A 1 155 ? 11.067 15.064 -4.869 1.00 69.88 155 LEU A O 1
ATOM 1247 N N . THR A 1 156 ? 11.480 14.287 -2.806 1.00 66.50 156 THR A N 1
ATOM 1248 C CA . THR A 1 156 ? 12.716 15.060 -2.561 1.00 66.50 156 THR A CA 1
ATOM 1249 C C . THR A 1 156 ? 13.986 14.268 -2.891 1.00 66.50 156 THR A C 1
ATOM 1251 O O . THR A 1 156 ? 15.025 14.868 -3.157 1.00 66.50 156 THR A O 1
ATOM 1254 N N . SER A 1 157 ? 13.927 12.929 -2.933 1.00 58.84 157 SER A N 1
ATOM 1255 C CA . SER A 1 157 ? 15.075 12.057 -3.252 1.00 58.84 157 SER A CA 1
ATOM 1256 C C . SER A 1 157 ? 15.704 12.285 -4.638 1.00 58.84 157 SER A C 1
ATOM 1258 O O . SER A 1 157 ? 16.802 11.796 -4.890 1.00 58.84 157 SER A O 1
ATOM 1260 N N . CYS A 1 158 ? 15.057 13.046 -5.524 1.00 53.78 158 CYS A N 1
ATOM 1261 C CA . CYS A 1 158 ? 15.683 13.703 -6.671 1.00 53.78 158 CYS A CA 1
ATOM 1262 C C . CYS A 1 158 ? 15.166 15.144 -6.744 1.00 53.78 158 CYS A C 1
ATOM 1264 O O . CYS A 1 158 ? 13.966 15.373 -6.634 1.00 53.78 158 CYS A O 1
ATOM 1266 N N . SER A 1 159 ? 16.052 16.122 -6.955 1.00 51.78 159 SER A N 1
ATOM 1267 C CA . SER A 1 159 ? 15.752 17.555 -6.767 1.00 51.78 159 SER A CA 1
ATOM 1268 C C . SER A 1 159 ? 14.769 18.178 -7.772 1.00 51.78 159 SER A C 1
ATOM 1270 O O . SER A 1 159 ? 14.456 19.362 -7.666 1.00 51.78 159 SER A O 1
ATOM 1272 N N . SER A 1 160 ? 14.263 17.414 -8.745 1.00 48.53 160 SER A N 1
ATOM 1273 C CA . SER A 1 160 ? 13.121 17.814 -9.570 1.00 48.53 160 SER A CA 1
ATOM 1274 C C . SER A 1 160 ? 12.408 16.607 -10.188 1.00 48.53 160 SER A C 1
ATOM 1276 O O . SER A 1 160 ? 13.054 15.669 -10.661 1.00 48.53 160 SER A O 1
ATOM 1278 N N . MET A 1 161 ? 11.075 16.679 -10.299 1.00 45.03 161 MET A N 1
ATOM 1279 C CA . MET A 1 161 ? 10.296 15.759 -11.147 1.00 45.03 161 MET A CA 1
ATOM 1280 C C . MET A 1 161 ? 10.774 15.778 -12.609 1.00 45.03 161 MET A C 1
ATOM 1282 O O . MET A 1 161 ? 10.670 14.777 -13.305 1.00 45.03 161 MET A O 1
ATOM 1286 N N . HIS A 1 162 ? 11.314 16.903 -13.088 1.00 49.69 162 HIS A N 1
ATOM 1287 C CA . HIS A 1 162 ? 11.764 17.043 -14.472 1.00 49.69 162 HIS A CA 1
ATOM 1288 C C . HIS A 1 162 ? 12.997 16.176 -14.782 1.00 49.69 162 HIS A C 1
ATOM 1290 O O . HIS A 1 162 ? 13.015 15.494 -15.804 1.00 49.69 162 HIS A O 1
ATOM 1296 N N . ALA A 1 163 ? 13.979 16.112 -13.873 1.00 52.62 163 ALA A N 1
ATOM 1297 C CA . ALA A 1 163 ? 15.127 15.208 -14.008 1.00 52.62 163 ALA A CA 1
ATOM 1298 C C . ALA A 1 163 ? 14.713 13.723 -13.991 1.00 52.62 163 ALA A C 1
ATOM 1300 O O . ALA A 1 163 ? 15.312 12.900 -14.678 1.00 52.62 163 ALA A O 1
ATOM 1301 N N . TRP A 1 164 ? 13.650 13.392 -13.254 1.00 49.66 164 TRP A N 1
ATOM 1302 C CA . TRP A 1 164 ? 13.083 12.042 -13.165 1.00 49.66 164 TRP A CA 1
ATOM 1303 C C . TRP A 1 164 ? 12.379 11.593 -14.463 1.00 49.66 164 TRP A C 1
ATOM 1305 O O . TRP A 1 164 ? 12.234 10.398 -14.706 1.00 49.66 164 TRP A O 1
ATOM 1315 N N . PHE A 1 165 ? 11.989 12.543 -15.324 1.00 53.12 165 PHE A N 1
ATOM 1316 C CA . PHE A 1 165 ? 11.384 12.297 -16.638 1.00 53.12 165 PHE A CA 1
ATOM 1317 C C . PHE A 1 165 ? 12.321 12.563 -17.832 1.00 53.12 165 PHE A C 1
ATOM 1319 O O . PHE A 1 165 ? 11.860 12.537 -18.971 1.00 53.12 165 PHE A O 1
ATOM 1326 N N . SER A 1 166 ? 13.618 12.817 -17.612 1.00 52.56 166 SER A N 1
ATOM 1327 C CA . SER A 1 166 ? 14.569 13.134 -18.692 1.00 52.56 166 SER A CA 1
ATOM 1328 C C . SER A 1 166 ? 15.931 12.440 -18.507 1.00 52.56 166 SER A C 1
ATOM 1330 O O . SER A 1 166 ? 16.914 13.067 -18.093 1.00 52.56 166 SER A O 1
ATOM 1332 N N . PRO A 1 167 ? 16.036 11.136 -18.828 1.00 50.69 167 PRO A N 1
ATOM 1333 C CA . PRO A 1 167 ? 17.291 10.409 -18.764 1.00 50.69 167 PRO A CA 1
ATOM 1334 C C . PRO A 1 167 ? 18.082 10.709 -20.046 1.00 50.69 167 PRO A C 1
ATOM 1336 O O . PRO A 1 167 ? 17.825 10.162 -21.112 1.00 50.69 167 PRO A O 1
ATOM 1339 N N . GLY A 1 168 ? 19.030 11.646 -19.964 1.00 53.03 168 GLY A N 1
ATOM 1340 C CA . GLY A 1 168 ? 19.854 12.027 -21.120 1.00 53.03 168 GLY A CA 1
ATOM 1341 C C . GLY A 1 168 ? 20.650 13.326 -20.982 1.00 53.03 168 GLY A C 1
ATOM 1342 O O . GLY A 1 168 ? 21.646 13.502 -21.682 1.00 53.03 168 GLY A O 1
ATOM 1343 N N . LEU A 1 169 ? 20.269 14.226 -20.067 1.00 47.34 169 LEU A N 1
ATOM 1344 C CA . LEU A 1 169 ? 20.968 15.509 -19.891 1.00 47.34 169 LEU A CA 1
ATOM 1345 C C . LEU A 1 169 ? 22.210 15.420 -18.985 1.00 47.34 169 LEU A C 1
ATOM 1347 O O . LEU A 1 169 ? 23.172 16.154 -19.202 1.00 47.34 169 LEU A O 1
ATOM 1351 N N . THR A 1 170 ? 22.242 14.495 -18.022 1.00 48.91 170 THR A N 1
ATOM 1352 C CA . THR A 1 170 ? 23.332 14.390 -17.028 1.00 48.91 170 THR A CA 1
ATOM 1353 C C . THR A 1 170 ? 24.584 13.666 -17.548 1.00 48.91 170 THR A C 1
ATOM 1355 O O . THR A 1 170 ? 25.653 13.799 -16.961 1.00 48.91 170 THR A O 1
ATOM 1358 N N . TYR A 1 171 ? 24.493 12.942 -18.671 1.00 44.72 171 TYR A N 1
ATOM 1359 C CA . TYR A 1 171 ? 25.628 12.245 -19.306 1.00 44.72 171 TYR A CA 1
ATOM 1360 C C . TYR A 1 171 ? 26.208 13.001 -20.507 1.00 44.72 171 TYR A C 1
ATOM 1362 O O . TYR A 1 171 ? 26.788 12.398 -21.408 1.00 44.72 171 TYR A O 1
ATOM 1370 N N . ARG A 1 172 ? 26.076 14.332 -20.529 1.00 38.94 172 ARG A N 1
ATOM 1371 C CA . ARG A 1 172 ? 26.929 15.190 -21.354 1.00 38.94 172 ARG A CA 1
ATOM 1372 C C . ARG A 1 172 ? 28.031 15.800 -20.483 1.00 38.94 172 ARG A C 1
ATOM 1374 O O . ARG A 1 172 ? 27.876 16.938 -20.038 1.00 38.94 172 ARG A O 1
ATOM 1381 N N . PRO A 1 173 ? 29.182 15.116 -20.288 1.00 41.88 173 PRO A N 1
ATOM 1382 C CA . PRO A 1 173 ? 30.419 15.870 -20.125 1.00 41.88 173 PRO A CA 1
ATOM 1383 C C . PRO A 1 173 ? 30.559 16.805 -21.336 1.00 41.88 173 PRO A C 1
ATOM 1385 O O . PRO A 1 173 ? 30.034 16.522 -22.417 1.00 41.88 173 PRO A O 1
ATOM 1388 N N . SER A 1 174 ? 31.268 17.920 -21.182 1.00 48.56 174 SER A N 1
ATOM 1389 C CA . SER A 1 174 ? 31.357 19.009 -22.170 1.00 48.56 174 SER A CA 1
ATOM 1390 C C . SER A 1 174 ? 32.191 18.679 -23.426 1.00 48.56 174 SER A C 1
ATOM 1392 O O . SER A 1 174 ? 32.799 19.554 -24.044 1.00 48.56 174 SER A O 1
ATOM 1394 N N . ILE A 1 175 ? 32.176 17.414 -23.855 1.00 48.22 175 ILE A N 1
ATOM 1395 C CA . ILE A 1 175 ? 32.738 16.931 -25.113 1.00 48.22 175 ILE A CA 1
ATOM 1396 C C . ILE A 1 175 ? 31.865 17.449 -26.258 1.00 48.22 175 ILE A C 1
ATOM 1398 O O . ILE A 1 175 ? 30.829 16.886 -26.622 1.00 48.22 175 ILE A O 1
ATOM 1402 N N . ARG A 1 176 ? 32.322 18.559 -26.837 1.00 41.88 176 ARG A N 1
ATOM 1403 C CA . ARG A 1 176 ? 31.830 19.133 -28.088 1.00 41.88 176 ARG A CA 1
ATOM 1404 C C . ARG A 1 176 ? 32.160 18.190 -29.250 1.00 41.88 176 ARG A C 1
ATOM 1406 O O . ARG A 1 176 ? 33.098 18.439 -30.001 1.00 41.88 176 ARG A O 1
ATOM 1413 N N . LEU A 1 177 ? 31.380 17.121 -29.412 1.00 40.41 177 LEU A N 1
ATOM 1414 C CA . LEU A 1 177 ? 31.335 16.394 -30.680 1.00 40.41 177 LEU A CA 1
ATOM 1415 C C . LEU A 1 177 ? 30.805 17.362 -31.751 1.00 40.41 177 LEU A C 1
ATOM 1417 O O . LEU A 1 177 ? 29.685 17.862 -31.599 1.00 40.41 177 LEU A O 1
ATOM 1421 N N . PRO A 1 178 ? 31.576 17.676 -32.808 1.00 37.81 178 PRO A N 1
ATOM 1422 C CA . PRO A 1 178 ? 31.076 18.511 -33.885 1.00 37.81 178 PRO A CA 1
ATOM 1423 C C . PRO A 1 178 ? 30.004 17.725 -34.643 1.00 37.81 178 PRO A C 1
ATOM 1425 O O . PRO A 1 178 ? 30.305 16.746 -35.325 1.00 37.81 178 PRO A O 1
ATOM 1428 N N . VAL A 1 179 ? 28.748 18.163 -34.533 1.00 45.53 179 VAL A N 1
ATOM 1429 C CA . VAL A 1 179 ? 27.657 17.675 -35.383 1.00 45.53 179 VAL A CA 1
ATOM 1430 C C . VAL A 1 179 ? 27.993 18.081 -36.815 1.00 45.53 179 VAL A C 1
ATOM 1432 O O . VAL A 1 179 ? 27.775 19.225 -37.217 1.00 45.53 179 VAL A O 1
ATOM 1435 N N . LYS A 1 180 ? 28.600 17.162 -37.571 1.00 40.19 180 LYS A N 1
ATOM 1436 C CA . LYS A 1 180 ? 28.993 17.403 -38.958 1.00 40.19 180 LYS A CA 1
ATOM 1437 C C . LYS A 1 180 ? 27.726 17.432 -39.807 1.00 40.19 180 LYS A C 1
ATOM 1439 O O . LYS A 1 180 ? 27.194 16.390 -40.178 1.00 40.19 180 LYS A O 1
ATOM 1444 N N . HIS A 1 181 ? 27.219 18.641 -40.031 1.00 45.28 181 HIS A N 1
ATOM 1445 C CA . HIS A 1 181 ? 25.964 18.866 -40.734 1.00 45.28 181 HIS A CA 1
ATOM 1446 C C . HIS A 1 181 ? 26.000 18.243 -42.138 1.00 45.28 181 HIS A C 1
ATOM 1448 O O . HIS A 1 181 ? 27.021 18.266 -42.825 1.00 45.28 181 HIS A O 1
ATOM 1454 N N . THR A 1 182 ? 24.857 17.696 -42.533 1.00 44.97 182 THR A N 1
ATOM 1455 C CA . THR A 1 182 ? 24.558 17.087 -43.833 1.00 44.97 182 THR A CA 1
ATOM 1456 C C . THR A 1 182 ? 25.124 17.815 -45.056 1.00 44.97 182 THR A C 1
ATOM 1458 O O . THR A 1 182 ? 24.911 19.017 -45.228 1.00 44.97 182 THR A O 1
ATOM 1461 N N . ARG A 1 183 ? 25.625 17.032 -46.022 1.00 37.88 183 ARG A N 1
ATOM 1462 C CA . ARG A 1 183 ? 24.924 16.881 -47.311 1.00 37.88 183 ARG A CA 1
ATOM 1463 C C . ARG A 1 183 ? 25.339 15.615 -48.076 1.00 37.88 183 ARG A C 1
ATOM 1465 O O . ARG A 1 183 ? 26.229 14.899 -47.626 1.00 37.88 183 ARG A O 1
ATOM 1472 N N . PHE A 1 184 ? 24.581 15.360 -49.147 1.00 39.88 184 PHE A N 1
ATOM 1473 C CA . PHE A 1 184 ? 24.829 14.385 -50.212 1.00 39.88 184 PHE A CA 1
ATOM 1474 C C . PHE A 1 184 ? 26.199 14.604 -50.867 1.00 39.88 184 PHE A C 1
ATOM 1476 O O . PHE A 1 184 ? 26.588 15.792 -50.965 1.00 39.88 184 PHE A O 1
#